Protein AF-A0A382KQB5-F1 (afdb_monomer_lite)

Radius of gyration: 22.4 Å; chains: 1; bounding box: 44×62×60 Å

pLDDT: mean 92.1, std 8.21, range [40.5, 98.56]

Sequence (293 aa):
ESIDARLAHAGADIDRVHRGIRHMHARLHDLTPDRVRFFAGGGMLGGLQLLDINEDVLYWWRSRWQASRQEWQRMREQVDGVDGDILLGGIPRTPAFSGLTGQDYTGLTKYFDLIFPKHYYWHRGMDGLYGTVFRWVKRLMIWNPSLTENDCFRVVELLTGVHIPGVDTLVDLEKGHTQAFFDEMVYTETRRALEGIGDPSKVIGWVSTGREPHGGDQMPPSALKGILETAQRAGLERFLYHPEPDIGAGEWLQISTMCGSVWPEDLKARGYWPGDTPRPDTWNGGRPTPGEE

Secondary structure (DSSP, 8-state):
--HHHHHHHTT--HHHHHHHHHHHHHHHTS--HHHHHHHTTSHHHHHHHHTT--HHHHHHHHHHHHHHHHHHHHHHHHHHTSSS-PPPEE--B-GGGHHHHT--GGGGGGT-SEE--B----SBSSS-HHHHHHHHHHHHHHH-TTS-HHHHHHHHHHHH----TT-SSTTGGGG---HHIIIIIIHHHHHHHHHHHS-GGGB-EEE----TTTTBPPPPHHHHHHHHHHHHHTT---EEE--SSS--HHHHHHHHHHHSSPP---SS--S---TTS--TTTT-TTPPPPP--

Organism: NCBI:txid408172

Foldseek 3Di:
DDPLVLLVVLVADSVLLVVLVVLQVVLLLPQAPVLLVVQLVVAPVSLCVSSVRDPSVVSNLVSQLSSVVVVLVVVQVVQVPDPDDDFFEEEAEQPLCCSVNSHQLLCCVVRGQAYEYEPQQFDDFDRHPNVVLLVQLVVSCVSYVNDDSQSSSSSVCNVRVDDQPQPSGNVSSVVPQDLCNLQPVLLVSLLCSCVRNVDLVRYAYEYEQDCPPRNTHRDFLVVVLSNVVSSVVSVRDHYDYCDDPKDAPSVQQSCCVVPHHGDPLDLPDPDDHIPVYDRPVPPPVPDPDPDDD

Structure (mmCIF, N/CA/C/O backbone):
data_AF-A0A382KQB5-F1
#
_entry.id   AF-A0A382KQB5-F1
#
loop_
_atom_site.group_PDB
_atom_site.id
_atom_site.type_symbol
_atom_site.label_atom_id
_atom_site.label_alt_id
_atom_site.label_comp_id
_atom_site.label_asym_id
_atom_site.label_entity_id
_atom_site.label_seq_id
_atom_site.pdbx_PDB_ins_code
_atom_site.Cartn_x
_atom_site.Cartn_y
_atom_site.Cartn_z
_atom_site.occupancy
_atom_site.B_iso_or_equiv
_atom_site.auth_seq_id
_atom_site.auth_comp_id
_atom_site.auth_asym_id
_atom_site.auth_atom_id
_atom_site.pdbx_PDB_model_n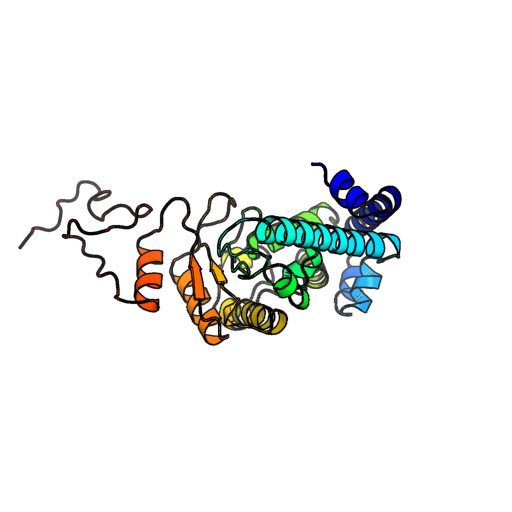um
ATOM 1 N N . GLU A 1 1 ? 17.404 -12.755 11.232 1.00 63.75 1 GLU A N 1
ATOM 2 C CA . GLU A 1 1 ? 17.758 -13.703 10.154 1.00 63.75 1 GLU A CA 1
ATOM 3 C C . GLU A 1 1 ? 17.944 -12.934 8.845 1.00 63.75 1 GLU A C 1
ATOM 5 O O . GLU A 1 1 ? 17.232 -11.952 8.647 1.00 63.75 1 GLU A O 1
ATOM 10 N N . SER A 1 2 ? 18.911 -13.297 7.993 1.00 88.44 2 SER A N 1
ATOM 11 C CA . SER A 1 2 ? 19.100 -12.635 6.689 1.00 88.44 2 SER A CA 1
ATOM 12 C C . SER A 1 2 ? 18.015 -13.058 5.688 1.00 88.44 2 SER A C 1
ATOM 14 O O . SER A 1 2 ? 17.379 -14.099 5.849 1.00 88.44 2 SER A O 1
ATOM 16 N N . ILE A 1 3 ? 17.789 -12.261 4.637 1.00 86.62 3 ILE A N 1
ATOM 17 C CA . ILE A 1 3 ? 16.800 -12.609 3.603 1.00 86.62 3 ILE A CA 1
ATOM 18 C C . ILE A 1 3 ? 17.173 -13.893 2.849 1.00 86.62 3 ILE A C 1
ATOM 20 O O . ILE A 1 3 ? 16.293 -14.696 2.551 1.00 86.62 3 ILE A O 1
ATOM 24 N N . ASP A 1 4 ? 18.467 -14.122 2.617 1.00 94.12 4 ASP A N 1
ATOM 25 C CA . ASP A 1 4 ? 18.964 -15.330 1.956 1.00 94.12 4 ASP A CA 1
ATOM 26 C C . ASP A 1 4 ? 18.722 -16.575 2.810 1.00 94.12 4 ASP A C 1
ATOM 28 O O . ASP A 1 4 ? 18.282 -17.589 2.281 1.00 94.12 4 ASP A O 1
ATOM 32 N N . ALA A 1 5 ? 18.921 -16.495 4.130 1.00 92.50 5 ALA A N 1
ATOM 33 C CA . ALA A 1 5 ? 18.633 -17.611 5.031 1.00 92.50 5 ALA A CA 1
ATOM 34 C C . ALA A 1 5 ? 17.142 -17.983 5.006 1.00 92.50 5 ALA A C 1
ATOM 36 O O . ALA A 1 5 ? 16.807 -19.152 4.818 1.00 92.50 5 ALA A O 1
ATOM 37 N N . ARG A 1 6 ? 16.249 -16.983 5.052 1.00 89.56 6 ARG A N 1
ATOM 38 C CA . ARG A 1 6 ? 14.795 -17.201 4.941 1.00 89.56 6 ARG A CA 1
ATOM 39 C C . ARG A 1 6 ? 14.399 -17.864 3.621 1.00 89.56 6 ARG A C 1
ATOM 41 O O . ARG A 1 6 ? 13.556 -18.755 3.605 1.00 89.56 6 ARG A O 1
ATOM 48 N N . LEU A 1 7 ? 14.990 -17.425 2.510 1.00 94.38 7 LEU A N 1
ATOM 49 C CA . LEU A 1 7 ? 14.733 -17.992 1.184 1.00 94.38 7 LEU A CA 1
ATOM 50 C C . LEU A 1 7 ? 15.306 -19.411 1.047 1.00 94.38 7 LEU A C 1
ATOM 52 O O . LEU A 1 7 ? 14.631 -20.287 0.511 1.00 94.38 7 LEU A O 1
ATOM 56 N N . ALA A 1 8 ? 16.510 -19.657 1.564 1.00 95.00 8 ALA A N 1
ATOM 57 C CA . ALA A 1 8 ? 17.165 -20.962 1.518 1.00 95.00 8 ALA A CA 1
ATOM 58 C C . ALA A 1 8 ? 16.402 -21.988 2.359 1.00 95.00 8 ALA A C 1
ATOM 60 O O . ALA A 1 8 ? 16.153 -23.103 1.907 1.00 95.00 8 ALA A O 1
ATOM 61 N N . HIS A 1 9 ? 15.941 -21.580 3.545 1.00 92.50 9 HIS A N 1
ATOM 62 C CA . HIS A 1 9 ? 15.070 -22.390 4.397 1.00 92.50 9 HIS A CA 1
ATOM 63 C C . HIS A 1 9 ? 13.725 -22.704 3.730 1.00 92.50 9 HIS A C 1
ATOM 65 O O . HIS A 1 9 ? 13.103 -23.720 4.030 1.00 92.50 9 HIS A O 1
ATOM 71 N N . ALA A 1 10 ? 13.298 -21.861 2.785 1.00 92.31 10 ALA A N 1
ATOM 72 C CA . ALA A 1 10 ? 12.139 -22.117 1.943 1.00 92.31 10 ALA A CA 1
ATOM 73 C C . ALA A 1 10 ? 12.415 -23.006 0.716 1.00 92.31 10 ALA A C 1
ATOM 75 O O . ALA A 1 10 ? 11.490 -23.284 -0.052 1.00 92.31 10 ALA A O 1
ATOM 76 N N . GLY A 1 11 ? 13.655 -23.471 0.541 1.00 95.69 11 GLY A N 1
ATOM 77 C CA . GLY A 1 11 ? 14.085 -24.325 -0.567 1.00 95.69 11 GLY A CA 1
ATOM 78 C C . GLY A 1 11 ? 14.471 -23.566 -1.838 1.00 95.69 11 GLY A C 1
ATOM 79 O O . GLY A 1 11 ? 14.521 -24.170 -2.910 1.00 95.69 11 GLY A O 1
ATOM 80 N N . ALA A 1 12 ? 14.709 -22.253 -1.758 1.00 97.31 12 ALA A N 1
ATOM 81 C CA . ALA A 1 12 ? 15.122 -21.465 -2.915 1.00 97.31 12 ALA A CA 1
ATOM 82 C C . ALA A 1 12 ? 16.616 -21.647 -3.238 1.00 97.31 12 ALA A C 1
ATOM 84 O O . ALA A 1 12 ? 17.469 -21.622 -2.353 1.00 97.31 12 ALA A O 1
ATOM 85 N N . ASP A 1 13 ? 16.931 -21.731 -4.531 1.00 97.88 13 ASP A N 1
ATOM 86 C CA . ASP A 1 13 ? 18.280 -21.562 -5.071 1.00 97.88 13 ASP A CA 1
ATOM 87 C C . ASP A 1 13 ? 18.670 -20.078 -4.979 1.00 97.88 13 ASP A C 1
ATOM 89 O O . ASP A 1 13 ? 18.149 -19.227 -5.710 1.00 97.88 13 ASP A O 1
ATOM 93 N N . ILE A 1 14 ? 19.569 -19.766 -4.045 1.00 97.88 14 ILE A N 1
ATOM 94 C CA . ILE A 1 14 ? 19.977 -18.389 -3.744 1.00 97.88 14 ILE A CA 1
ATOM 95 C C . ILE A 1 14 ? 20.761 -17.761 -4.895 1.00 97.88 14 ILE A C 1
ATOM 97 O O . ILE A 1 14 ? 20.535 -16.591 -5.214 1.00 97.88 14 ILE A O 1
ATOM 101 N N . ASP A 1 15 ? 21.600 -18.529 -5.589 1.00 98.19 15 ASP A N 1
ATOM 102 C CA . ASP A 1 15 ? 22.355 -18.013 -6.730 1.00 98.19 15 ASP A CA 1
ATOM 103 C C . ASP A 1 15 ? 21.411 -17.603 -7.858 1.00 98.19 15 ASP A C 1
ATOM 105 O O . ASP A 1 15 ? 21.579 -16.541 -8.473 1.00 98.19 15 ASP A O 1
ATOM 109 N N . ARG A 1 16 ? 20.374 -18.412 -8.105 1.00 98.19 16 ARG A N 1
ATOM 110 C CA . ARG A 1 16 ? 19.321 -18.088 -9.072 1.00 98.19 16 ARG A CA 1
ATOM 111 C C . ARG A 1 16 ? 18.512 -16.865 -8.658 1.00 98.19 16 ARG A C 1
ATOM 113 O O . ARG A 1 16 ? 18.269 -15.990 -9.491 1.00 98.19 16 ARG A O 1
ATOM 120 N N . VAL A 1 17 ? 18.144 -16.762 -7.381 1.00 98.00 17 VAL A N 1
ATOM 121 C CA . VAL A 1 17 ? 17.480 -15.565 -6.844 1.00 98.00 17 VAL A CA 1
ATOM 122 C C . VAL A 1 17 ? 18.328 -14.316 -7.094 1.00 98.00 17 VAL A C 1
ATOM 124 O O . VAL A 1 17 ? 17.821 -13.316 -7.608 1.00 98.00 17 VAL A O 1
ATOM 127 N N . HIS A 1 18 ? 19.624 -14.363 -6.788 1.00 98.12 18 HIS A N 1
ATOM 128 C CA . HIS A 1 18 ? 20.513 -13.219 -6.978 1.00 98.12 18 HIS A CA 1
ATOM 129 C C . HIS A 1 18 ? 20.717 -12.868 -8.456 1.00 98.12 18 HIS A C 1
ATOM 131 O O . HIS A 1 18 ? 20.835 -11.683 -8.774 1.00 98.12 18 HIS A O 1
ATOM 137 N N . ARG A 1 19 ? 20.720 -13.846 -9.376 1.00 98.50 19 ARG A N 1
ATOM 138 C CA . ARG A 1 19 ? 20.703 -13.564 -10.825 1.00 98.50 19 ARG A CA 1
ATOM 139 C C . ARG A 1 19 ? 19.453 -12.785 -11.229 1.00 98.50 19 ARG A C 1
ATOM 141 O O . ARG A 1 19 ? 19.589 -11.767 -11.903 1.00 98.50 19 ARG A O 1
ATOM 148 N N . GLY A 1 20 ? 18.275 -13.190 -10.749 1.00 98.19 20 GLY A N 1
ATOM 149 C CA . GLY A 1 20 ? 17.018 -12.474 -10.990 1.00 98.19 20 GLY A CA 1
ATOM 150 C C . GLY A 1 20 ? 17.039 -11.039 -10.458 1.00 98.19 20 GLY A C 1
ATOM 151 O O . GLY A 1 20 ? 16.692 -10.103 -11.179 1.00 98.19 20 GLY A O 1
ATOM 152 N N . ILE A 1 21 ? 17.524 -10.840 -9.227 1.00 97.38 21 ILE A N 1
ATOM 153 C CA . ILE A 1 21 ? 17.676 -9.503 -8.627 1.00 97.38 21 ILE A CA 1
ATOM 154 C C . ILE A 1 21 ? 18.610 -8.628 -9.469 1.00 97.38 21 ILE A C 1
ATOM 156 O O . ILE A 1 21 ? 18.254 -7.496 -9.800 1.00 97.38 21 ILE A O 1
ATOM 160 N N . ARG A 1 22 ? 19.792 -9.142 -9.838 1.00 98.44 22 ARG A N 1
ATOM 161 C CA . ARG A 1 22 ? 20.767 -8.397 -10.652 1.00 98.44 22 ARG A CA 1
ATOM 162 C C . ARG A 1 22 ? 20.217 -8.053 -12.031 1.00 98.44 22 ARG A C 1
ATOM 164 O O . ARG A 1 22 ? 20.427 -6.931 -12.483 1.00 98.44 22 ARG A O 1
ATOM 171 N N . HIS A 1 23 ? 19.502 -8.980 -12.669 1.00 98.44 23 HIS A N 1
ATOM 172 C CA . HIS A 1 23 ? 18.871 -8.745 -13.968 1.00 98.44 23 HIS A CA 1
ATOM 173 C C . HIS A 1 23 ? 17.846 -7.617 -13.886 1.00 98.44 23 HIS A C 1
ATOM 175 O O . HIS A 1 23 ? 17.961 -6.629 -14.605 1.00 98.44 23 HIS A O 1
ATOM 181 N N . MET A 1 24 ? 16.905 -7.704 -12.942 1.00 97.25 24 MET A N 1
ATOM 182 C CA . MET A 1 24 ? 15.898 -6.661 -12.738 1.00 97.25 24 MET A CA 1
ATOM 183 C C . MET A 1 24 ? 16.542 -5.308 -12.406 1.00 97.25 24 MET A C 1
ATOM 185 O O . MET A 1 24 ? 16.152 -4.279 -12.954 1.00 97.25 24 MET A O 1
ATOM 189 N N . HIS A 1 25 ? 17.558 -5.302 -11.540 1.00 97.69 25 HIS A N 1
ATOM 190 C CA . HIS A 1 25 ? 18.306 -4.095 -11.197 1.00 97.69 25 HIS A CA 1
ATOM 191 C C . HIS A 1 25 ? 18.952 -3.461 -12.434 1.00 97.69 25 HIS A C 1
ATOM 193 O O . HIS A 1 25 ? 18.797 -2.261 -12.644 1.00 97.69 25 HIS A O 1
ATOM 199 N N . ALA A 1 26 ? 19.628 -4.253 -13.273 1.00 98.19 26 ALA A N 1
ATOM 200 C CA . ALA A 1 26 ? 20.229 -3.772 -14.514 1.00 98.19 26 ALA A CA 1
ATOM 201 C C . ALA A 1 26 ? 19.173 -3.209 -15.477 1.00 98.19 26 ALA A C 1
ATOM 203 O O . ALA A 1 26 ? 19.351 -2.114 -16.002 1.00 98.19 26 ALA A O 1
ATOM 204 N N . ARG A 1 27 ? 18.037 -3.899 -15.646 1.00 97.19 27 ARG A N 1
ATOM 205 C CA . ARG A 1 27 ? 16.944 -3.436 -16.517 1.00 97.19 27 ARG A CA 1
ATOM 206 C C . ARG A 1 27 ? 16.322 -2.119 -16.049 1.00 97.19 27 ARG A C 1
ATOM 208 O O . ARG A 1 27 ? 15.960 -1.305 -16.891 1.00 97.19 27 ARG A O 1
ATOM 215 N N . LEU A 1 28 ? 16.246 -1.876 -14.739 1.00 97.62 28 LEU A N 1
ATOM 216 C CA . LEU A 1 28 ? 15.780 -0.603 -14.169 1.00 97.62 28 LEU A CA 1
ATOM 217 C C . LEU A 1 28 ? 16.783 0.557 -14.327 1.00 97.62 28 LEU A C 1
ATOM 219 O O . LEU A 1 28 ? 16.378 1.706 -14.163 1.00 97.62 28 LEU A O 1
ATOM 223 N N . HIS A 1 29 ? 18.055 0.275 -14.635 1.00 98.12 29 HIS A N 1
ATOM 224 C CA . HIS A 1 29 ? 19.103 1.272 -14.927 1.00 98.12 29 HIS A CA 1
ATOM 225 C C . HIS A 1 29 ? 19.321 1.501 -16.433 1.00 98.12 29 HIS A C 1
ATOM 227 O O . HIS A 1 29 ? 20.189 2.279 -16.815 1.00 98.12 29 HIS A O 1
ATOM 233 N N . ASP A 1 30 ? 18.573 0.794 -17.280 1.00 97.31 30 ASP A N 1
ATOM 234 C CA . ASP A 1 30 ? 18.713 0.810 -18.739 1.00 97.31 30 ASP A CA 1
ATOM 235 C C . ASP A 1 30 ? 17.349 1.044 -19.415 1.00 97.31 30 ASP A C 1
ATOM 237 O O . ASP A 1 30 ? 16.948 0.383 -20.382 1.00 97.31 30 ASP A O 1
ATOM 241 N N . LEU A 1 31 ? 16.565 1.958 -18.840 1.00 98.31 31 LEU A N 1
ATOM 242 C CA . LEU A 1 31 ? 15.292 2.396 -19.396 1.00 98.31 31 LEU A CA 1
ATOM 243 C C . LEU A 1 31 ? 15.518 3.611 -20.297 1.00 98.31 31 LEU A C 1
ATOM 245 O O . LEU A 1 31 ? 16.117 4.609 -19.907 1.00 98.31 31 LEU A O 1
ATOM 249 N N . THR A 1 32 ? 14.976 3.545 -21.510 1.00 98.12 32 THR A N 1
ATOM 250 C CA . THR A 1 32 ? 15.041 4.632 -22.497 1.00 98.12 32 THR A CA 1
ATOM 251 C C . THR A 1 32 ? 13.647 5.198 -22.765 1.00 98.12 32 THR A C 1
ATOM 253 O O . THR A 1 32 ? 12.696 4.404 -22.770 1.00 98.12 32 THR A O 1
ATOM 256 N N . PRO A 1 33 ? 13.511 6.493 -23.110 1.00 98.50 33 PRO A N 1
ATOM 257 C CA . PRO A 1 33 ? 12.216 7.103 -23.406 1.00 98.50 33 PRO A CA 1
ATOM 258 C C . PRO A 1 33 ? 11.384 6.329 -24.436 1.00 98.50 33 PRO A C 1
ATOM 260 O O . PRO A 1 33 ? 10.223 6.032 -24.175 1.00 98.50 33 PRO A O 1
ATOM 263 N N . ASP A 1 34 ? 11.977 5.920 -25.563 1.00 97.94 34 ASP A N 1
ATOM 264 C CA . ASP A 1 34 ? 11.245 5.234 -26.640 1.00 97.94 34 ASP A CA 1
ATOM 265 C C . ASP A 1 34 ? 10.656 3.897 -26.180 1.00 97.94 34 ASP A C 1
ATOM 267 O O . ASP A 1 34 ? 9.475 3.620 -26.394 1.00 97.94 34 ASP A O 1
ATOM 271 N N . ARG A 1 35 ? 11.455 3.089 -25.469 1.00 97.56 35 ARG A N 1
ATOM 272 C CA . ARG A 1 35 ? 10.996 1.815 -24.897 1.00 97.56 35 ARG A CA 1
ATOM 273 C C . ARG A 1 35 ? 9.876 2.024 -23.884 1.00 97.56 35 ARG A C 1
ATOM 275 O O . ARG A 1 35 ? 8.857 1.347 -23.976 1.00 97.56 35 ARG A O 1
ATOM 282 N N . VAL A 1 36 ? 10.045 2.949 -22.937 1.00 98.06 36 VAL A N 1
ATOM 283 C CA . VAL A 1 36 ? 9.014 3.232 -21.925 1.00 98.06 36 VAL A CA 1
ATOM 284 C C . VAL A 1 36 ? 7.723 3.673 -22.607 1.00 98.06 36 VAL A C 1
ATOM 286 O O . VAL A 1 36 ? 6.658 3.121 -22.332 1.00 98.06 36 VAL A O 1
ATOM 289 N N . ARG A 1 37 ? 7.808 4.614 -23.551 1.00 96.75 37 ARG A N 1
ATOM 290 C CA . ARG A 1 37 ? 6.628 5.189 -24.200 1.00 96.75 37 ARG A CA 1
ATOM 291 C C . ARG A 1 37 ? 5.855 4.182 -25.033 1.00 96.75 37 ARG A C 1
ATOM 293 O O . ARG A 1 37 ? 4.626 4.251 -25.039 1.00 96.75 37 ARG A O 1
ATOM 300 N N . PHE A 1 38 ? 6.570 3.266 -25.683 1.00 96.31 38 PHE A N 1
ATOM 301 C CA . PHE A 1 38 ? 5.990 2.189 -26.471 1.00 96.31 38 PHE A CA 1
ATOM 302 C C . PHE A 1 38 ? 5.381 1.087 -25.591 1.00 96.31 38 PHE A C 1
ATOM 304 O O . PHE A 1 38 ? 4.219 0.732 -25.767 1.00 96.31 38 PHE A O 1
ATOM 311 N N . PHE A 1 39 ? 6.133 0.560 -24.618 1.00 96.81 39 PHE A N 1
ATOM 312 C CA . PHE A 1 39 ? 5.735 -0.649 -23.888 1.00 96.81 39 PHE A CA 1
ATOM 313 C C . PHE A 1 39 ? 4.861 -0.400 -22.652 1.00 96.81 39 PHE A C 1
ATOM 315 O O . PHE A 1 39 ? 4.078 -1.281 -22.298 1.00 96.81 39 PHE A O 1
ATOM 322 N N . ALA A 1 40 ? 4.948 0.762 -21.991 1.00 91.12 40 ALA A N 1
ATOM 323 C CA . ALA A 1 40 ? 4.240 0.986 -20.723 1.00 91.12 40 ALA A CA 1
ATOM 324 C C . ALA A 1 40 ? 2.705 0.937 -20.859 1.00 91.12 40 ALA A C 1
ATOM 326 O O . ALA A 1 40 ? 2.013 0.580 -19.914 1.00 91.12 40 ALA A O 1
ATOM 327 N N . GLY A 1 41 ? 2.164 1.240 -22.047 1.00 87.31 41 GLY A N 1
ATOM 328 C CA . GLY A 1 41 ? 0.729 1.115 -22.340 1.00 87.31 41 GLY A CA 1
ATOM 329 C C . GLY A 1 41 ? 0.268 -0.300 -22.719 1.00 87.31 41 GLY A C 1
ATOM 330 O O . GLY A 1 41 ? -0.920 -0.511 -22.935 1.00 87.31 41 GLY A O 1
ATOM 331 N N . GLY A 1 42 ? 1.181 -1.271 -22.824 1.00 90.38 42 GLY A N 1
ATOM 332 C CA . GLY A 1 42 ? 0.892 -2.627 -23.310 1.00 90.38 42 GLY A CA 1
ATOM 333 C C . GLY A 1 42 ? 0.366 -3.605 -22.251 1.00 90.38 42 GLY A C 1
ATOM 334 O O . GLY A 1 42 ? 0.353 -4.813 -22.495 1.00 90.38 42 GLY A O 1
ATOM 335 N N . GLY A 1 43 ? -0.010 -3.120 -21.063 1.00 90.25 43 GLY A N 1
ATOM 336 C CA . GLY A 1 43 ? -0.443 -3.956 -19.940 1.00 90.25 43 GLY A CA 1
ATOM 337 C C . GLY A 1 43 ? 0.634 -4.949 -19.487 1.00 90.25 43 GLY A C 1
ATOM 338 O O . GLY A 1 43 ? 1.831 -4.675 -19.580 1.00 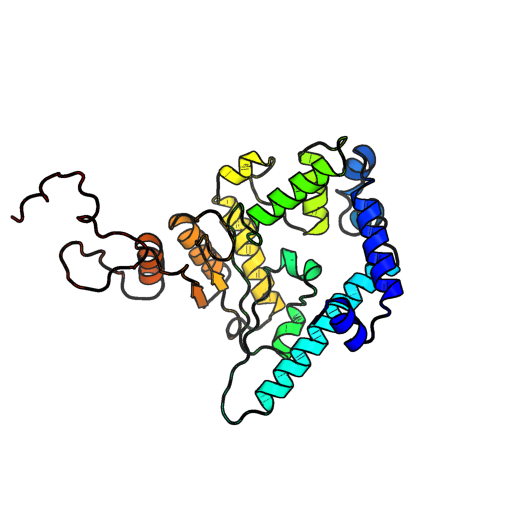90.25 43 GLY A O 1
ATOM 339 N N . MET A 1 44 ? 0.211 -6.130 -19.020 1.00 90.19 44 MET A N 1
ATOM 340 C CA . MET A 1 44 ? 1.120 -7.166 -18.506 1.00 90.19 44 MET A CA 1
ATOM 341 C C . MET A 1 44 ? 2.220 -7.534 -19.512 1.00 90.19 44 MET A C 1
ATOM 343 O O . MET A 1 44 ? 3.396 -7.519 -19.158 1.00 90.19 44 MET A O 1
ATOM 347 N N . LEU A 1 45 ? 1.863 -7.841 -20.764 1.00 94.12 45 LEU A N 1
ATOM 348 C CA . LEU A 1 45 ? 2.833 -8.292 -21.769 1.00 94.12 45 LEU A CA 1
ATOM 349 C C . LEU A 1 45 ? 3.805 -7.178 -22.177 1.00 94.12 45 LEU A C 1
ATOM 351 O O . LEU A 1 45 ? 4.998 -7.442 -22.319 1.00 94.12 45 LEU A O 1
ATOM 355 N N . GLY A 1 46 ? 3.324 -5.935 -22.287 1.00 94.62 46 GLY A N 1
ATOM 356 C CA . GLY A 1 46 ? 4.194 -4.776 -22.496 1.00 94.62 46 GLY A CA 1
ATOM 357 C C . GLY A 1 46 ? 5.192 -4.603 -21.351 1.00 94.62 46 GLY A C 1
ATOM 358 O O . GLY A 1 46 ? 6.379 -4.388 -21.589 1.00 94.62 46 GLY A O 1
ATOM 359 N N . GLY A 1 47 ? 4.752 -4.800 -20.107 1.00 93.56 47 GLY A N 1
ATOM 360 C CA . GLY A 1 47 ? 5.636 -4.730 -18.948 1.00 93.56 47 GLY A CA 1
ATOM 361 C C . GLY A 1 47 ? 6.709 -5.812 -18.916 1.00 93.56 47 GLY A C 1
ATOM 362 O O . GLY A 1 47 ? 7.871 -5.505 -18.638 1.00 93.56 47 GLY A O 1
ATOM 363 N N . LEU A 1 48 ? 6.351 -7.051 -19.279 1.00 94.88 48 LEU A N 1
ATOM 364 C CA . LEU A 1 48 ? 7.318 -8.144 -19.426 1.00 94.88 48 LEU A CA 1
ATOM 365 C C . LEU A 1 48 ? 8.398 -7.798 -20.462 1.00 94.88 48 LEU A C 1
ATOM 367 O O . LEU A 1 48 ? 9.571 -8.078 -20.231 1.00 94.88 48 LEU A O 1
ATOM 371 N N . GLN A 1 49 ? 8.021 -7.151 -21.570 1.00 95.88 49 GLN A N 1
ATOM 372 C CA . GLN A 1 49 ? 8.954 -6.734 -22.622 1.00 95.88 49 GLN A CA 1
ATOM 373 C C . GLN A 1 49 ? 9.808 -5.521 -22.231 1.00 95.88 49 GLN A C 1
ATOM 375 O O . GLN A 1 49 ? 11.000 -5.483 -22.547 1.00 95.88 49 GLN A O 1
ATOM 380 N N . LEU A 1 50 ? 9.233 -4.526 -21.546 1.00 97.06 50 LEU A N 1
ATOM 381 C CA . LEU A 1 50 ? 9.967 -3.337 -21.103 1.00 97.06 50 LEU A CA 1
ATOM 382 C C . LEU A 1 50 ? 11.100 -3.718 -20.147 1.00 97.06 50 LEU A C 1
ATOM 384 O O . LEU A 1 50 ? 12.246 -3.292 -20.332 1.00 97.06 50 LEU A O 1
ATOM 388 N N . LEU A 1 51 ? 10.748 -4.532 -19.151 1.00 95.56 51 LEU A N 1
ATOM 389 C CA . LEU A 1 51 ? 11.609 -4.939 -18.044 1.00 95.56 51 LEU A CA 1
ATOM 390 C C . LEU A 1 51 ? 12.393 -6.219 -18.337 1.00 95.56 51 LEU A C 1
ATOM 392 O O . LEU A 1 51 ? 13.153 -6.645 -17.476 1.00 95.56 51 LEU A O 1
ATOM 396 N N . ASP A 1 52 ? 12.222 -6.806 -19.526 1.00 96.38 52 ASP A N 1
ATOM 397 C CA . ASP A 1 52 ? 12.870 -8.052 -19.948 1.00 96.38 52 ASP A CA 1
ATOM 398 C C . ASP A 1 52 ? 12.766 -9.140 -18.866 1.00 96.38 52 ASP A C 1
ATOM 400 O O . ASP A 1 52 ? 13.761 -9.649 -18.345 1.00 96.38 52 ASP A O 1
ATOM 404 N N . ILE A 1 53 ? 11.534 -9.424 -18.438 1.00 96.31 53 ILE A N 1
ATOM 405 C CA . ILE A 1 53 ? 11.267 -10.351 -17.336 1.00 96.31 53 ILE A CA 1
ATOM 406 C C . ILE A 1 53 ? 11.602 -11.777 -17.781 1.00 96.31 53 ILE A C 1
ATOM 408 O O . ILE A 1 53 ? 10.819 -12.437 -18.463 1.00 96.31 53 ILE A O 1
ATOM 412 N N . ASN A 1 54 ? 12.780 -12.244 -17.369 1.00 96.88 54 ASN A N 1
ATOM 413 C CA . ASN A 1 54 ? 13.280 -13.581 -17.663 1.00 96.88 54 ASN A CA 1
ATOM 414 C C . ASN A 1 54 ? 12.918 -14.600 -16.565 1.00 96.88 54 ASN A C 1
ATOM 416 O O . ASN A 1 54 ? 12.332 -14.276 -15.527 1.00 96.88 54 ASN A O 1
ATOM 420 N N . GLU A 1 55 ? 13.299 -15.858 -16.787 1.00 98.06 55 GLU A N 1
ATOM 421 C CA . GLU A 1 55 ? 13.001 -16.957 -15.865 1.00 98.06 55 GLU A CA 1
ATOM 422 C C . GLU A 1 55 ? 13.592 -16.766 -14.462 1.00 98.06 55 GLU A C 1
ATOM 424 O O . GLU A 1 55 ? 12.981 -17.192 -13.484 1.00 98.06 55 GLU A O 1
ATOM 429 N N . ASP A 1 56 ? 14.756 -16.127 -14.335 1.00 98.44 56 ASP A N 1
ATOM 430 C CA . ASP A 1 56 ? 15.399 -15.905 -13.037 1.00 98.44 56 ASP A CA 1
ATOM 431 C C . ASP A 1 56 ? 14.698 -14.794 -12.239 1.00 98.44 56 ASP A C 1
ATOM 433 O O . ASP A 1 56 ? 14.573 -14.902 -11.017 1.00 98.44 56 ASP A O 1
ATOM 437 N N . VAL A 1 57 ? 14.161 -13.764 -12.907 1.00 96.88 57 VAL A N 1
ATOM 438 C CA . VAL A 1 57 ? 13.303 -12.755 -12.260 1.00 96.88 57 VAL A CA 1
ATOM 439 C C . VAL A 1 57 ? 12.007 -13.391 -11.755 1.00 96.88 57 VAL A C 1
ATOM 441 O O . VAL A 1 57 ? 11.627 -13.187 -10.598 1.00 96.88 57 VAL A O 1
ATOM 444 N N . LEU A 1 58 ? 11.352 -14.209 -12.587 1.00 95.50 58 LEU A N 1
ATOM 445 C CA . LEU A 1 58 ? 10.143 -14.937 -12.190 1.00 95.50 58 LEU A CA 1
ATOM 446 C C . LEU A 1 58 ? 10.422 -15.904 -11.036 1.00 95.50 58 LEU A C 1
ATOM 448 O O . LEU A 1 58 ? 9.636 -15.971 -10.086 1.00 95.50 58 LEU A O 1
ATOM 452 N N . TYR A 1 59 ? 11.555 -16.610 -11.087 1.00 97.25 59 TYR A N 1
ATOM 453 C CA . TYR A 1 59 ? 12.000 -17.487 -10.010 1.00 97.25 59 TYR A CA 1
ATOM 454 C C . TYR A 1 59 ? 12.167 -16.708 -8.706 1.00 97.25 59 TYR A C 1
ATOM 456 O O . TYR A 1 59 ? 11.585 -17.085 -7.693 1.00 97.25 59 TYR A O 1
ATOM 464 N N . TRP A 1 60 ? 12.876 -15.575 -8.732 1.00 95.62 60 TRP A N 1
ATOM 465 C CA . TRP A 1 60 ? 13.036 -14.719 -7.557 1.00 95.62 60 TRP A CA 1
ATOM 466 C C . TRP A 1 60 ? 11.691 -14.282 -6.961 1.00 95.62 60 TRP A C 1
ATOM 468 O O . TRP A 1 60 ? 11.474 -14.415 -5.751 1.00 95.62 60 TRP A O 1
ATOM 478 N N . TRP A 1 61 ? 10.764 -13.784 -7.781 1.00 93.31 61 TRP A N 1
ATOM 479 C CA . TRP A 1 61 ? 9.445 -13.367 -7.297 1.00 93.31 61 TRP A CA 1
ATOM 480 C C . TRP A 1 61 ? 8.648 -14.524 -6.697 1.00 93.31 61 TRP A C 1
ATOM 482 O O . TRP A 1 61 ? 8.070 -14.370 -5.617 1.00 93.31 61 TRP A O 1
ATOM 492 N N . ARG A 1 62 ? 8.671 -15.697 -7.339 1.00 93.38 62 ARG A N 1
ATOM 493 C CA . ARG A 1 62 ? 8.014 -16.901 -6.822 1.00 93.38 62 ARG A CA 1
ATOM 494 C C . ARG A 1 62 ? 8.620 -17.358 -5.495 1.00 93.38 62 ARG A C 1
ATOM 496 O O . ARG A 1 62 ? 7.857 -17.672 -4.581 1.00 93.38 62 ARG A O 1
ATOM 503 N N . SER A 1 63 ? 9.944 -17.334 -5.362 1.00 94.75 63 SER A N 1
ATOM 504 C CA . SER A 1 63 ? 10.648 -17.725 -4.136 1.00 94.75 63 SER A CA 1
ATOM 505 C C . SER A 1 63 ? 10.274 -16.837 -2.950 1.00 94.75 63 SER A C 1
ATOM 507 O O . SER A 1 63 ? 10.033 -17.347 -1.858 1.00 94.75 63 SER A O 1
ATOM 509 N N . ARG A 1 64 ? 10.122 -15.517 -3.154 1.00 92.75 64 ARG A N 1
ATOM 510 C CA . ARG A 1 64 ? 9.636 -14.609 -2.094 1.00 92.75 64 ARG A CA 1
ATOM 511 C C . ARG A 1 64 ? 8.232 -14.976 -1.623 1.00 92.75 64 ARG A C 1
ATOM 513 O O . ARG A 1 64 ? 7.974 -14.994 -0.424 1.00 92.75 64 ARG A O 1
ATOM 520 N N . TRP A 1 65 ? 7.337 -15.302 -2.554 1.00 91.69 65 TRP A N 1
ATOM 521 C CA . TRP A 1 65 ? 5.976 -15.713 -2.213 1.00 91.69 65 TRP A CA 1
ATOM 522 C C . TRP A 1 65 ? 5.948 -17.051 -1.461 1.00 91.69 65 TRP A C 1
ATOM 524 O O . TRP A 1 65 ? 5.237 -17.191 -0.465 1.00 91.69 65 TRP A O 1
ATOM 534 N N . GLN A 1 66 ? 6.747 -18.028 -1.895 1.00 92.25 66 GLN A N 1
ATOM 535 C CA . GLN A 1 66 ? 6.861 -19.321 -1.217 1.00 92.25 66 GLN A CA 1
ATOM 536 C C . GLN A 1 66 ? 7.426 -19.178 0.199 1.00 92.25 66 GLN A C 1
ATOM 538 O O . GLN A 1 66 ? 6.861 -19.757 1.125 1.00 92.25 66 GLN A O 1
ATOM 543 N N . ALA A 1 67 ? 8.470 -18.365 0.378 1.00 92.62 67 ALA A N 1
ATOM 544 C CA . ALA A 1 67 ? 9.055 -18.110 1.690 1.00 92.62 67 ALA A CA 1
ATOM 545 C C . ALA A 1 67 ? 8.051 -17.467 2.656 1.00 92.62 67 ALA A C 1
ATOM 547 O O . ALA A 1 67 ? 7.908 -17.938 3.782 1.00 92.62 67 ALA A O 1
ATOM 548 N N . SER A 1 68 ? 7.294 -16.456 2.212 1.00 91.38 68 SER A N 1
ATOM 549 C CA . SER A 1 68 ? 6.236 -15.849 3.034 1.00 91.38 68 SER A CA 1
ATOM 550 C C . SER A 1 68 ? 5.178 -16.870 3.463 1.00 91.38 68 SER A C 1
ATOM 552 O O . SER A 1 68 ? 4.818 -16.926 4.633 1.00 91.38 68 SER A O 1
ATOM 554 N N . ARG A 1 69 ? 4.719 -17.728 2.542 1.00 92.31 69 ARG A N 1
ATOM 555 C CA . ARG A 1 69 ? 3.702 -18.753 2.838 1.00 92.31 69 ARG A CA 1
ATOM 556 C C . ARG A 1 69 ? 4.173 -19.799 3.838 1.00 92.31 69 ARG A C 1
ATOM 558 O O . ARG A 1 69 ? 3.395 -20.198 4.696 1.00 92.31 69 ARG A O 1
ATOM 565 N N . GLN A 1 70 ? 5.414 -20.261 3.711 1.00 93.38 70 GLN A N 1
ATOM 566 C CA . GLN A 1 70 ? 5.975 -21.219 4.662 1.00 93.38 70 GLN A CA 1
ATOM 567 C C . GLN A 1 70 ? 6.115 -20.603 6.052 1.00 93.38 70 GLN A C 1
ATOM 569 O O . GLN A 1 70 ? 5.809 -21.258 7.042 1.00 93.38 70 GLN A O 1
ATOM 574 N N . GLU A 1 71 ? 6.523 -19.338 6.125 1.00 91.81 71 GLU A N 1
ATOM 575 C CA . GLU A 1 71 ? 6.629 -18.634 7.398 1.00 9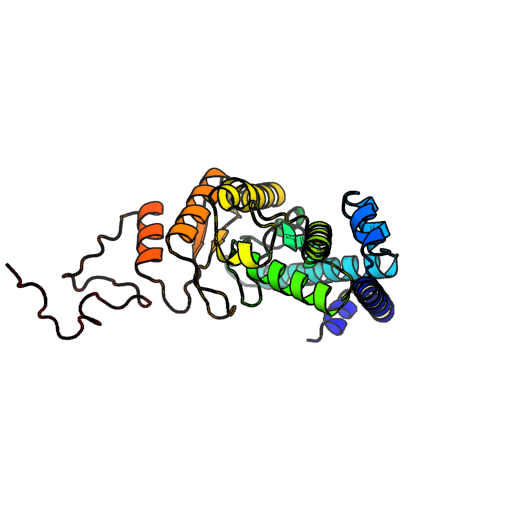1.81 71 GLU A CA 1
ATOM 576 C C . GLU A 1 71 ? 5.264 -18.480 8.078 1.00 91.81 71 GLU A C 1
ATOM 578 O O . GLU A 1 71 ? 5.118 -18.807 9.252 1.00 91.81 71 GLU A O 1
ATOM 583 N N . TRP A 1 72 ? 4.234 -18.070 7.334 1.00 94.56 72 TRP A N 1
ATOM 584 C CA . TRP A 1 72 ? 2.879 -17.955 7.881 1.00 94.56 72 TRP A CA 1
ATOM 585 C C . TRP A 1 72 ? 2.295 -19.300 8.310 1.00 94.56 72 TRP A C 1
ATOM 587 O O . TRP A 1 72 ? 1.627 -19.366 9.336 1.00 94.56 72 TRP A O 1
ATOM 597 N N . GLN A 1 73 ? 2.591 -20.377 7.575 1.00 95.69 73 GLN A N 1
ATOM 598 C CA . GLN A 1 73 ? 2.214 -21.733 7.976 1.00 95.69 73 GLN A CA 1
ATOM 599 C C . GLN A 1 73 ? 2.836 -22.105 9.329 1.00 95.69 73 GLN A C 1
ATOM 601 O O . GLN A 1 73 ? 2.129 -22.555 10.224 1.00 95.69 73 GLN A O 1
ATOM 606 N N . ARG A 1 74 ? 4.137 -21.847 9.514 1.00 94.88 74 ARG A N 1
ATOM 607 C CA . ARG A 1 74 ? 4.820 -22.111 10.791 1.00 94.88 74 ARG A CA 1
ATOM 608 C C . ARG A 1 74 ? 4.295 -21.250 11.932 1.00 94.88 74 ARG A C 1
ATOM 610 O O . ARG A 1 74 ? 4.259 -21.712 13.068 1.00 94.88 74 ARG A O 1
ATOM 617 N N . MET A 1 75 ? 3.936 -19.995 11.660 1.00 95.44 75 MET A N 1
ATOM 618 C CA . MET A 1 75 ? 3.320 -19.121 12.662 1.00 95.44 75 MET A CA 1
ATOM 619 C C . MET A 1 75 ? 1.953 -19.663 13.085 1.00 95.44 75 MET A C 1
ATOM 621 O O . MET A 1 75 ? 1.689 -19.750 14.279 1.00 95.44 75 MET A O 1
ATOM 625 N N . ARG A 1 76 ? 1.117 -20.087 12.129 1.00 97.12 76 ARG A N 1
ATOM 626 C CA . ARG A 1 76 ? -0.184 -20.711 12.408 1.00 97.12 76 ARG A CA 1
ATOM 627 C C . ARG A 1 76 ? -0.034 -21.972 13.260 1.00 97.12 76 ARG A C 1
ATOM 629 O O . ARG A 1 76 ? -0.675 -22.062 14.296 1.00 97.12 76 ARG A O 1
ATOM 636 N N . GLU A 1 77 ? 0.876 -22.875 12.891 1.00 96.56 77 GLU A N 1
ATOM 637 C CA . GLU A 1 77 ? 1.159 -24.105 13.653 1.00 96.56 77 GLU A CA 1
ATOM 638 C C . GLU A 1 77 ? 1.607 -23.823 15.094 1.00 96.56 77 GLU A C 1
ATOM 640 O O . GLU A 1 77 ? 1.205 -24.526 16.017 1.00 96.56 77 GLU A O 1
ATOM 645 N N . GLN A 1 78 ? 2.420 -22.782 15.303 1.00 95.75 78 GLN A N 1
ATOM 646 C CA . 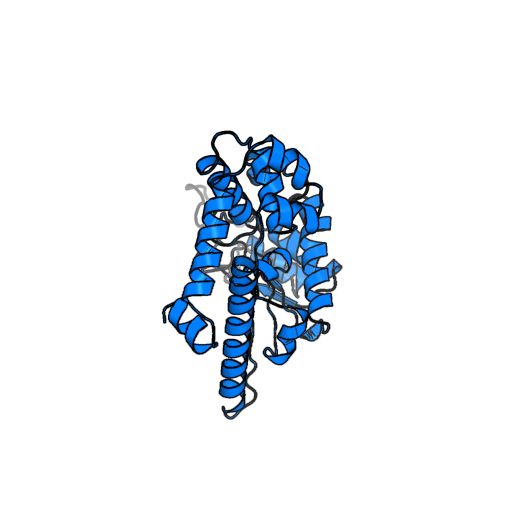GLN A 1 78 ? 2.833 -22.370 16.645 1.00 95.75 78 GLN A CA 1
ATOM 647 C C . GLN A 1 78 ? 1.662 -21.832 17.466 1.00 95.75 78 GLN A C 1
ATOM 649 O O . GLN A 1 78 ? 1.552 -22.183 18.635 1.00 95.75 78 GLN A O 1
ATOM 654 N N . VAL A 1 79 ? 0.792 -21.007 16.874 1.00 96.25 79 VAL A N 1
ATOM 655 C CA . VAL A 1 79 ? -0.388 -20.476 17.576 1.00 96.25 79 VAL A CA 1
ATOM 656 C C . VAL A 1 79 ? -1.400 -21.588 17.868 1.00 96.25 79 VAL A C 1
ATOM 658 O O . VAL A 1 79 ? -1.934 -21.624 18.969 1.00 96.25 79 VAL A O 1
ATOM 661 N N . ASP A 1 80 ? -1.602 -22.536 16.945 1.00 95.38 80 ASP A N 1
ATOM 662 C CA . ASP A 1 80 ? -2.457 -23.720 17.155 1.00 95.38 80 ASP A CA 1
ATOM 663 C C . ASP A 1 80 ? -1.954 -24.642 18.275 1.00 95.38 80 ASP A C 1
ATOM 665 O O . ASP A 1 80 ? -2.728 -25.415 18.835 1.00 95.38 80 ASP A O 1
ATOM 669 N N . GLY A 1 81 ? -0.657 -24.588 18.589 1.00 95.50 81 GLY A N 1
ATOM 670 C CA . GLY A 1 81 ? -0.042 -25.382 19.651 1.00 95.50 81 GLY A CA 1
ATOM 671 C C . GLY A 1 81 ? -0.133 -24.768 21.051 1.00 95.50 81 GLY A C 1
ATOM 672 O O . GLY A 1 81 ? 0.347 -25.391 21.998 1.00 95.50 81 GLY A O 1
ATOM 673 N N . VAL A 1 82 ? -0.683 -23.558 21.196 1.00 95.25 82 VAL A N 1
ATOM 674 C CA . VAL A 1 82 ? -0.834 -22.872 22.489 1.00 95.25 82 VAL A CA 1
ATOM 675 C C . VAL A 1 82 ? -2.238 -23.109 23.046 1.00 95.25 82 VAL A C 1
ATOM 677 O O . VAL A 1 82 ? -3.220 -23.035 22.315 1.00 95.25 82 VAL A O 1
ATOM 680 N N . ASP A 1 83 ? -2.343 -23.350 24.355 1.00 93.94 83 ASP A N 1
ATOM 681 C CA . ASP A 1 83 ? -3.637 -23.467 25.033 1.00 93.94 83 ASP A CA 1
ATOM 682 C C . ASP A 1 83 ? -4.405 -22.129 25.017 1.00 93.94 83 ASP A C 1
ATOM 684 O O . ASP A 1 83 ? -3.890 -21.093 25.448 1.00 93.94 83 ASP A O 1
ATOM 688 N N . GLY A 1 84 ? -5.671 -22.170 24.593 1.00 91.00 84 GLY A N 1
ATOM 689 C CA . GLY A 1 84 ? -6.597 -21.033 24.586 1.00 91.00 84 GLY A CA 1
ATOM 690 C C . GLY A 1 84 ? -7.003 -20.566 23.185 1.00 91.00 84 GLY A C 1
ATOM 691 O O . GLY A 1 84 ? -6.451 -20.991 22.176 1.00 91.00 84 GLY A O 1
ATOM 692 N N . ASP A 1 85 ? -7.978 -19.656 23.127 1.00 91.75 85 ASP A N 1
ATOM 693 C CA . ASP A 1 85 ? -8.522 -19.131 21.867 1.00 91.75 85 ASP A CA 1
ATOM 694 C C . ASP A 1 85 ? -7.694 -17.935 21.363 1.00 91.75 85 ASP A C 1
ATOM 696 O O . ASP A 1 85 ? -8.126 -16.778 21.406 1.00 91.75 85 ASP A O 1
ATOM 700 N N . ILE A 1 86 ? -6.459 -18.199 20.923 1.00 95.50 86 ILE A N 1
ATOM 701 C CA . ILE A 1 86 ? -5.554 -17.167 20.397 1.00 95.50 86 ILE A CA 1
ATOM 702 C C . ILE A 1 86 ? -5.766 -16.981 18.890 1.00 95.50 86 ILE A C 1
ATOM 704 O O . ILE A 1 86 ? -5.532 -17.889 18.091 1.00 95.50 86 ILE A O 1
ATOM 708 N N . LEU A 1 87 ? -6.160 -15.767 18.495 1.00 95.81 87 LEU A N 1
ATOM 709 C CA . LEU A 1 87 ? -6.297 -15.379 17.089 1.00 95.81 87 LEU A CA 1
ATOM 710 C C . LEU A 1 87 ? -4.968 -14.881 16.514 1.00 95.81 87 LEU A C 1
ATOM 712 O O . LEU A 1 87 ? -4.259 -14.092 17.144 1.00 95.81 87 LEU A O 1
ATOM 716 N N . LEU A 1 88 ? -4.670 -15.272 15.275 1.00 97.31 88 LEU A N 1
ATOM 717 C CA . LEU A 1 88 ? -3.497 -14.818 14.533 1.00 97.31 88 LEU A CA 1
ATOM 718 C C . LEU A 1 88 ? -3.884 -13.759 13.491 1.00 97.31 88 LEU A C 1
ATOM 720 O O . LEU A 1 88 ? -4.621 -14.023 12.539 1.00 97.31 88 LEU A O 1
ATOM 724 N N . GLY A 1 89 ? -3.360 -12.545 13.670 1.00 96.94 89 GLY A N 1
ATOM 725 C CA . GLY A 1 89 ? -3.571 -11.411 12.772 1.00 96.94 89 GLY A CA 1
ATOM 726 C C . GLY A 1 89 ? -2.459 -11.241 11.732 1.00 96.94 89 GLY A C 1
ATOM 727 O O . GLY A 1 89 ? -1.279 -11.318 12.067 1.00 96.94 89 GLY A O 1
ATOM 728 N N . GLY A 1 90 ? -2.819 -10.950 10.480 1.00 95.62 90 GLY A N 1
ATOM 729 C CA . GLY A 1 90 ? -1.875 -10.606 9.409 1.00 95.62 90 GLY A CA 1
ATOM 730 C C . GLY A 1 90 ? -2.081 -9.177 8.910 1.00 95.62 90 GLY A C 1
ATOM 731 O O . GLY A 1 90 ? -3.211 -8.786 8.649 1.00 95.62 90 GLY A O 1
ATOM 732 N N . ILE A 1 91 ? -1.009 -8.397 8.729 1.00 94.19 91 ILE A N 1
ATOM 733 C CA . ILE A 1 91 ? -1.085 -6.976 8.325 1.00 94.19 91 ILE A CA 1
ATOM 734 C C . ILE A 1 91 ? -0.495 -6.778 6.914 1.00 94.19 91 ILE A C 1
ATOM 736 O O . ILE A 1 91 ? 0.637 -6.294 6.772 1.00 94.19 91 ILE A O 1
ATOM 740 N N . PRO A 1 92 ? -1.196 -7.208 5.845 1.00 94.06 92 PRO A N 1
ATOM 741 C CA . PRO A 1 92 ? -0.703 -7.052 4.487 1.00 94.06 92 PRO A CA 1
ATOM 742 C C . PRO A 1 92 ? -0.700 -5.585 4.038 1.00 94.06 92 PRO A C 1
ATOM 744 O O . PRO A 1 92 ? -1.480 -4.744 4.486 1.00 94.06 92 PRO A O 1
ATOM 747 N N . ARG A 1 93 ? 0.171 -5.285 3.075 1.00 92.25 93 ARG A N 1
ATOM 748 C CA . ARG A 1 93 ? 0.109 -4.032 2.318 1.00 92.25 93 ARG A CA 1
ATOM 749 C C . ARG A 1 93 ? -1.197 -4.014 1.519 1.00 92.25 93 ARG A C 1
ATOM 751 O O . ARG A 1 93 ? -1.649 -5.081 1.112 1.00 92.25 93 ARG A O 1
ATOM 758 N N . THR A 1 94 ? -1.753 -2.833 1.241 1.00 91.06 94 THR A N 1
ATOM 759 C CA . THR A 1 94 ? -2.904 -2.672 0.326 1.00 91.06 94 THR A CA 1
ATOM 760 C C . THR A 1 94 ? -2.738 -3.498 -0.974 1.00 91.06 94 THR A C 1
ATOM 762 O O . THR A 1 94 ? -1.590 -3.655 -1.419 1.00 91.06 94 THR A O 1
ATOM 765 N N . PRO A 1 95 ? -3.815 -4.060 -1.564 1.00 92.38 95 PRO A N 1
ATOM 766 C CA . PRO A 1 95 ? -3.742 -5.033 -2.664 1.00 92.38 95 PRO A CA 1
ATOM 767 C C . PRO A 1 95 ? -2.807 -4.674 -3.824 1.00 92.38 95 PRO A C 1
ATOM 769 O O . PRO A 1 95 ? -2.117 -5.545 -4.348 1.00 92.38 95 PRO A O 1
ATOM 772 N N . ALA A 1 96 ? -2.706 -3.403 -4.194 1.00 89.12 96 ALA A N 1
ATOM 773 C CA . ALA A 1 96 ? -1.794 -2.904 -5.215 1.00 89.12 96 ALA A CA 1
ATOM 774 C C . ALA A 1 96 ? -0.323 -3.293 -4.994 1.00 89.12 96 ALA A C 1
ATOM 776 O O . ALA A 1 96 ? 0.413 -3.568 -5.937 1.00 89.12 96 ALA A O 1
ATOM 777 N N . PHE A 1 97 ? 0.124 -3.362 -3.740 1.00 90.25 97 PHE A N 1
ATOM 778 C CA . PHE A 1 97 ? 1.496 -3.750 -3.414 1.00 90.25 97 PHE A CA 1
ATOM 779 C C . PHE A 1 97 ? 1.647 -5.238 -3.095 1.00 90.25 97 PHE A C 1
ATOM 781 O O . PHE A 1 97 ? 2.769 -5.682 -2.846 1.00 90.25 97 PHE A O 1
ATOM 788 N N . SER A 1 98 ? 0.563 -6.019 -3.092 1.00 87.19 98 SER A N 1
ATOM 789 C CA . SER A 1 98 ? 0.590 -7.394 -2.588 1.00 87.19 98 SER A CA 1
ATOM 790 C C . SER A 1 98 ? 1.523 -8.291 -3.412 1.00 87.19 98 SER A C 1
ATOM 792 O O . SER A 1 98 ? 2.332 -9.030 -2.852 1.00 87.19 98 SER A O 1
ATOM 794 N N . GLY A 1 99 ? 1.510 -8.157 -4.743 1.00 81.62 99 GLY A N 1
ATOM 795 C CA . GLY A 1 99 ? 2.425 -8.885 -5.629 1.00 81.62 99 GLY A CA 1
ATOM 796 C C . GLY A 1 99 ? 3.896 -8.537 -5.374 1.00 81.62 99 GLY A C 1
ATOM 797 O O . GLY A 1 99 ? 4.763 -9.413 -5.359 1.00 81.62 99 GLY A O 1
ATOM 798 N N . LEU A 1 100 ? 4.180 -7.267 -5.073 1.00 83.19 100 LEU A N 1
ATOM 799 C CA . LEU A 1 100 ? 5.527 -6.792 -4.758 1.00 83.19 100 LEU A CA 1
ATOM 800 C C . LEU A 1 100 ? 6.018 -7.269 -3.392 1.00 83.19 100 LEU A C 1
ATOM 802 O O . LEU A 1 100 ? 7.229 -7.370 -3.201 1.00 83.19 100 LEU A O 1
ATOM 806 N N . THR A 1 101 ? 5.123 -7.600 -2.464 1.00 86.44 101 THR A N 1
ATOM 807 C CA . THR A 1 101 ? 5.463 -8.101 -1.123 1.00 86.44 101 THR A CA 1
ATOM 808 C C . THR A 1 101 ? 5.230 -9.601 -0.943 1.00 86.44 101 THR A C 1
ATOM 810 O O . THR A 1 101 ? 5.411 -10.118 0.160 1.00 86.44 101 THR A O 1
ATOM 813 N N . GLY A 1 102 ? 4.889 -10.325 -2.015 1.00 87.06 102 GLY A N 1
ATOM 814 C CA . GLY A 1 102 ? 4.654 -11.772 -1.972 1.00 87.06 102 GLY A CA 1
ATOM 815 C C . GLY A 1 102 ? 3.400 -12.158 -1.181 1.00 87.06 102 GLY A C 1
ATOM 816 O O . GLY A 1 102 ? 3.364 -13.227 -0.574 1.00 87.06 102 GLY A O 1
ATOM 817 N N . GLN A 1 103 ? 2.403 -11.275 -1.147 1.00 89.19 103 GLN A N 1
ATOM 818 C CA . GLN A 1 103 ? 1.138 -11.439 -0.438 1.00 89.19 103 GLN A CA 1
ATOM 819 C C . GLN A 1 103 ? 0.023 -11.802 -1.425 1.00 89.19 103 GLN A C 1
ATOM 821 O O . GLN A 1 103 ? -0.288 -11.046 -2.344 1.00 89.19 103 GLN A O 1
ATOM 826 N N . ASP A 1 104 ? -0.589 -12.967 -1.213 1.00 90.38 104 ASP A N 1
ATOM 827 C CA . ASP A 1 104 ? -1.742 -13.453 -1.974 1.00 90.38 104 ASP A CA 1
ATOM 828 C C . ASP A 1 104 ? -2.988 -13.383 -1.097 1.00 90.38 104 ASP A C 1
ATOM 830 O O . ASP A 1 104 ? -3.203 -14.255 -0.255 1.00 90.38 104 ASP A O 1
ATOM 834 N N . TYR A 1 105 ? -3.796 -12.344 -1.315 1.00 93.62 105 TYR A N 1
ATOM 835 C CA . TYR A 1 105 ? -5.018 -12.083 -0.555 1.00 93.62 105 TYR A CA 1
ATOM 836 C C . TYR A 1 105 ? -6.000 -13.261 -0.580 1.00 93.62 105 TYR A C 1
ATOM 838 O O . TYR A 1 105 ? -6.625 -13.533 0.440 1.00 93.62 105 TYR A O 1
ATOM 846 N N . THR A 1 106 ? -6.053 -14.017 -1.683 1.00 93.81 106 THR A N 1
ATOM 847 C CA . THR A 1 106 ? -6.939 -15.188 -1.834 1.00 93.81 106 THR A CA 1
ATOM 848 C C . THR A 1 106 ? -6.526 -16.386 -0.990 1.00 93.81 106 THR A C 1
ATOM 850 O O . THR A 1 106 ? -7.311 -17.304 -0.757 1.00 93.81 106 THR A O 1
ATOM 853 N N . GLY A 1 107 ? -5.285 -16.385 -0.504 1.00 92.75 107 GLY A N 1
ATOM 854 C CA . GLY A 1 107 ? -4.734 -17.437 0.337 1.00 92.75 107 GLY A CA 1
ATOM 855 C C . GLY A 1 107 ? -4.554 -17.052 1.803 1.00 92.75 107 GLY A C 1
ATOM 856 O O . GLY A 1 107 ? -4.242 -17.941 2.592 1.00 92.75 107 GLY A O 1
ATOM 857 N N . LEU A 1 108 ? -4.714 -15.778 2.186 1.00 95.25 108 LEU A N 1
ATOM 858 C CA . LEU A 1 108 ? -4.362 -15.310 3.538 1.00 95.25 108 LEU A CA 1
ATOM 859 C C . LEU A 1 108 ? -5.209 -15.955 4.641 1.00 95.25 108 LEU A C 1
ATOM 861 O O . LEU A 1 108 ? -4.685 -16.238 5.715 1.00 95.25 108 LEU A O 1
ATOM 865 N N . THR A 1 109 ? -6.478 -16.259 4.369 1.00 96.25 109 THR A N 1
ATOM 866 C CA . THR A 1 109 ? -7.402 -16.891 5.332 1.00 96.25 109 THR A CA 1
ATOM 867 C C . THR A 1 109 ? -7.005 -18.311 5.733 1.00 96.25 109 THR A C 1
ATOM 869 O O . THR A 1 109 ? -7.544 -18.841 6.699 1.00 96.25 109 THR A O 1
ATOM 872 N N . LYS A 1 110 ? -6.052 -18.928 5.023 1.00 95.25 110 LYS A N 1
ATOM 873 C CA . LYS A 1 110 ? -5.456 -20.218 5.405 1.00 95.25 110 LYS A CA 1
ATOM 874 C C . LYS A 1 110 ? -4.522 -20.100 6.605 1.00 95.25 110 LYS A C 1
ATOM 876 O O . LYS A 1 110 ? -4.221 -21.108 7.230 1.00 95.25 110 LYS A O 1
ATOM 881 N N . TYR A 1 111 ? -4.030 -18.894 6.873 1.00 96.25 111 TYR A N 1
ATOM 882 C CA . TYR A 1 111 ? -3.002 -18.638 7.876 1.00 96.25 111 TYR A CA 1
ATOM 883 C C . TYR A 1 111 ? -3.479 -17.679 8.968 1.00 96.25 111 TYR A C 1
ATOM 885 O O . TYR A 1 111 ? -3.048 -17.802 10.108 1.00 96.25 111 TYR A O 1
ATOM 893 N N . PHE A 1 112 ? -4.351 -16.729 8.625 1.00 97.69 112 PHE A N 1
ATOM 894 C CA . PHE A 1 112 ? -4.760 -15.640 9.506 1.00 97.69 112 PHE A CA 1
ATOM 895 C C . PHE A 1 112 ? -6.259 -15.674 9.801 1.00 97.69 112 PHE A C 1
ATOM 897 O O . PHE A 1 112 ? -7.083 -15.837 8.895 1.00 97.69 112 PHE A O 1
ATOM 904 N N . ASP A 1 113 ? -6.599 -15.445 11.067 1.00 97.62 113 ASP A N 1
ATOM 905 C CA . ASP A 1 113 ? -7.974 -15.301 11.545 1.00 97.62 113 ASP A CA 1
ATOM 906 C C . ASP A 1 113 ? -8.510 -13.898 11.255 1.00 97.62 113 ASP A C 1
ATOM 908 O O . ASP A 1 113 ? -9.661 -13.737 10.851 1.00 97.62 113 ASP A O 1
ATOM 912 N N . LEU A 1 114 ? -7.648 -12.889 11.416 1.00 97.94 114 LEU A N 1
ATOM 913 C CA . LEU A 1 114 ? -7.933 -11.482 11.150 1.00 97.94 114 LEU A CA 1
ATOM 914 C C . LEU A 1 114 ? -6.897 -10.915 10.181 1.00 97.94 114 LEU A C 1
ATOM 916 O O . LEU A 1 114 ? -5.696 -11.155 10.311 1.00 97.94 114 LEU A O 1
ATOM 920 N N . ILE A 1 115 ? -7.350 -10.142 9.204 1.00 98.00 115 ILE A N 1
ATOM 921 C CA . ILE A 1 115 ? -6.504 -9.585 8.155 1.00 98.00 115 ILE A CA 1
ATOM 922 C C . ILE A 1 115 ? -6.685 -8.075 8.145 1.00 98.00 115 ILE A C 1
ATOM 924 O O . ILE A 1 115 ? -7.804 -7.564 8.094 1.00 98.00 115 ILE A O 1
ATOM 928 N N . PHE A 1 116 ? -5.556 -7.377 8.157 1.00 97.50 116 PHE A N 1
ATOM 929 C CA . PHE A 1 116 ? -5.468 -5.941 8.342 1.00 97.50 116 PHE A CA 1
ATOM 930 C C . PHE A 1 116 ? -4.843 -5.247 7.124 1.00 97.50 116 PHE A C 1
ATOM 932 O O . PHE A 1 116 ? -3.668 -4.868 7.180 1.00 97.50 116 PHE A O 1
ATOM 939 N N . PRO A 1 117 ? -5.562 -5.116 5.989 1.00 96.38 117 PRO A N 1
ATOM 940 C CA . PRO A 1 117 ? -5.061 -4.367 4.844 1.00 96.38 117 PRO A CA 1
ATOM 941 C C . PRO A 1 117 ? -4.730 -2.938 5.263 1.00 96.38 117 PRO A C 1
ATOM 943 O O . PRO A 1 117 ? -5.564 -2.246 5.844 1.00 96.38 117 PRO A O 1
ATOM 946 N N . LYS A 1 118 ? -3.505 -2.496 4.978 1.00 93.56 118 LYS A N 1
ATOM 947 C CA . LYS A 1 118 ? -3.069 -1.140 5.325 1.00 93.56 118 LYS A CA 1
ATOM 948 C C . LYS A 1 118 ? -3.679 -0.086 4.393 1.00 93.56 118 LYS A C 1
ATOM 950 O O . LYS A 1 118 ? -3.362 -0.060 3.203 1.00 93.56 118 LYS A O 1
ATOM 955 N N . HIS A 1 119 ? -4.461 0.829 4.961 1.00 93.56 119 HIS A N 1
ATOM 956 C CA . HIS A 1 119 ? -5.002 2.061 4.364 1.00 93.56 119 HIS A CA 1
ATOM 957 C C . HIS A 1 119 ? -4.132 3.292 4.702 1.00 93.56 119 HIS A C 1
ATOM 959 O O . HIS A 1 119 ? -4.605 4.342 5.118 1.00 93.56 119 HIS A O 1
ATOM 965 N N . TYR A 1 120 ? -2.822 3.146 4.538 1.00 88.81 120 TYR A N 1
ATOM 966 C CA . TYR A 1 120 ? -1.773 4.164 4.719 1.00 88.81 120 TYR A CA 1
ATOM 967 C C . TYR A 1 120 ? -1.485 5.029 3.477 1.00 88.81 120 TYR A C 1
ATOM 969 O O . TYR A 1 120 ? -0.597 4.761 2.656 1.00 88.81 120 TYR A O 1
ATOM 977 N N . TYR A 1 121 ? -2.231 6.103 3.301 1.00 93.44 121 TYR A N 1
ATOM 978 C CA . TYR A 1 121 ? -2.150 6.861 2.054 1.00 93.44 121 TYR A CA 1
ATOM 979 C C . TYR A 1 121 ? -1.233 8.085 2.110 1.00 93.44 121 TYR A C 1
ATOM 981 O O . TYR A 1 121 ? -1.186 8.844 1.146 1.00 93.44 121 TYR A O 1
ATOM 989 N N . TRP A 1 122 ? -0.465 8.262 3.187 1.00 92.06 122 TRP A N 1
ATOM 990 C CA . TRP A 1 122 ? 0.383 9.437 3.388 1.00 92.06 122 TRP A CA 1
ATOM 991 C C . TRP A 1 122 ? 1.508 9.586 2.359 1.00 92.06 122 TRP A C 1
ATOM 993 O O . TRP A 1 122 ? 2.017 8.625 1.761 1.00 92.06 122 TRP A O 1
ATOM 1003 N N . HIS A 1 123 ? 1.910 10.842 2.182 1.00 93.62 123 HIS A N 1
ATOM 1004 C CA . HIS A 1 123 ? 3.098 11.229 1.437 1.00 93.62 123 HIS A CA 1
ATOM 1005 C C . HIS A 1 123 ? 4.349 11.164 2.332 1.00 93.62 123 HIS A C 1
ATOM 1007 O O . HIS A 1 123 ? 4.252 11.041 3.554 1.00 93.62 123 HIS A O 1
ATOM 1013 N N . ARG A 1 124 ? 5.537 11.206 1.710 1.00 90.88 124 ARG A N 1
ATOM 1014 C CA . ARG A 1 124 ? 6.846 11.023 2.374 1.00 90.88 124 ARG A CA 1
ATOM 1015 C C . ARG A 1 124 ? 6.912 9.710 3.183 1.00 90.88 124 ARG A C 1
ATOM 1017 O O . ARG A 1 124 ? 6.232 8.736 2.856 1.00 90.88 124 ARG A O 1
ATOM 1024 N N . GLY A 1 125 ? 7.821 9.612 4.149 1.00 88.06 125 GLY A N 1
ATOM 1025 C CA . GLY A 1 125 ? 8.048 8.390 4.924 1.00 88.06 125 GLY A CA 1
ATOM 1026 C C . GLY A 1 125 ? 8.604 7.218 4.123 1.00 88.06 125 GLY A C 1
ATOM 1027 O O . GLY A 1 125 ? 9.157 7.401 3.036 1.00 88.06 125 GLY A O 1
ATOM 1028 N N . MET A 1 126 ? 8.483 6.009 4.676 1.00 84.19 126 MET A N 1
ATOM 1029 C CA . MET A 1 126 ? 9.000 4.763 4.099 1.00 84.19 126 MET A CA 1
ATOM 1030 C C . MET A 1 126 ? 7.930 3.929 3.393 1.00 84.19 126 MET A C 1
ATOM 1032 O O . MET A 1 126 ? 8.265 3.191 2.470 1.00 84.19 126 MET A O 1
ATOM 1036 N N . ASP A 1 127 ? 6.664 3.989 3.795 1.00 85.44 127 ASP A N 1
ATOM 1037 C CA . ASP A 1 127 ? 5.723 2.929 3.424 1.00 85.44 127 ASP A CA 1
ATOM 1038 C C . ASP A 1 127 ? 4.318 3.444 3.028 1.00 85.44 127 ASP A C 1
ATOM 1040 O O . ASP A 1 127 ? 3.575 2.706 2.385 1.00 85.44 127 ASP A O 1
ATOM 1044 N N . GLY A 1 128 ? 3.983 4.720 3.224 1.00 90.62 128 GLY A N 1
ATOM 1045 C CA . GLY A 1 128 ? 2.762 5.313 2.659 1.00 90.62 128 GLY A CA 1
ATOM 1046 C C . GLY A 1 128 ? 2.681 5.188 1.129 1.00 90.62 128 GLY A C 1
ATOM 1047 O O . GLY A 1 128 ? 3.712 5.151 0.442 1.00 90.62 128 GLY A O 1
ATOM 1048 N N . LEU A 1 129 ? 1.464 5.089 0.578 1.00 93.19 129 LEU A N 1
ATOM 1049 C CA . LEU A 1 129 ? 1.219 4.946 -0.869 1.00 93.19 129 LEU A CA 1
ATOM 1050 C C . LEU A 1 129 ? 1.872 6.084 -1.666 1.00 93.19 129 LEU A C 1
ATOM 1052 O O . LEU A 1 129 ? 2.717 5.826 -2.526 1.00 93.19 129 LEU A O 1
ATOM 1056 N N . TYR A 1 130 ? 1.515 7.328 -1.337 1.00 94.38 130 TYR A N 1
ATOM 1057 C CA . TYR A 1 130 ? 2.010 8.533 -2.005 1.00 94.38 130 TYR A CA 1
ATOM 1058 C C . TYR A 1 130 ? 3.532 8.633 -1.878 1.00 94.38 130 TYR A C 1
ATOM 1060 O O . TYR A 1 130 ? 4.234 8.839 -2.868 1.00 94.38 130 TYR A O 1
ATOM 1068 N N . GLY A 1 131 ? 4.067 8.404 -0.675 1.00 94.00 131 GLY A N 1
ATOM 1069 C CA . GLY A 1 131 ? 5.511 8.408 -0.451 1.00 94.00 131 GLY A CA 1
ATOM 1070 C C . GLY A 1 131 ? 6.246 7.337 -1.259 1.00 94.00 131 GLY A C 1
ATOM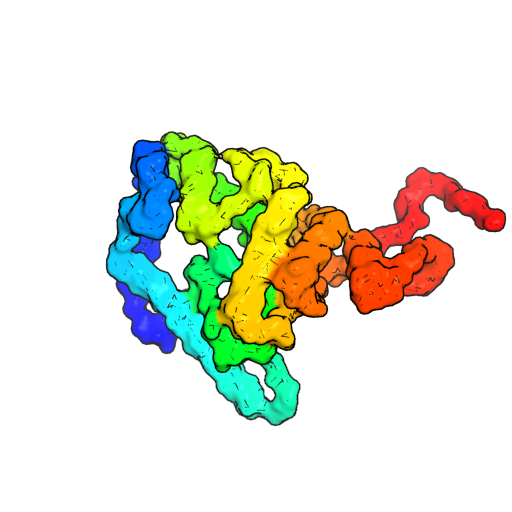 1071 O O . GLY A 1 131 ? 7.331 7.583 -1.786 1.00 94.00 131 GLY A O 1
ATOM 1072 N N . THR A 1 132 ? 5.663 6.145 -1.391 1.00 93.94 132 THR A N 1
ATOM 1073 C CA . THR A 1 132 ? 6.258 5.047 -2.166 1.00 93.94 132 THR A CA 1
ATOM 1074 C C . THR A 1 132 ? 6.343 5.389 -3.643 1.00 93.94 132 THR A C 1
ATOM 1076 O O . THR A 1 132 ? 7.427 5.264 -4.217 1.00 93.94 132 THR A O 1
ATOM 1079 N N . VAL A 1 133 ? 5.258 5.902 -4.226 1.00 95.50 133 VAL A N 1
ATOM 1080 C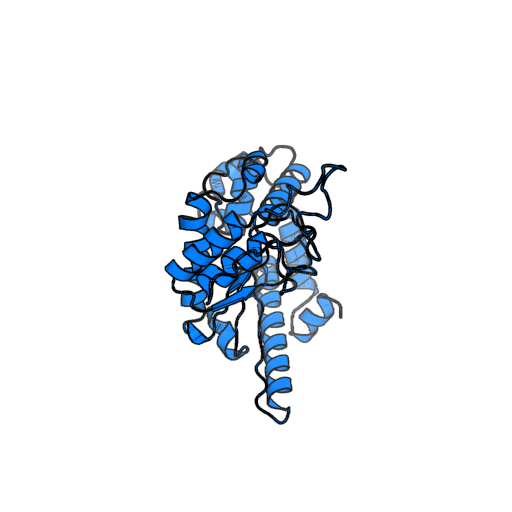 CA . VAL A 1 133 ? 5.252 6.384 -5.614 1.00 95.50 133 VAL A CA 1
ATOM 1081 C C . VAL A 1 133 ? 6.288 7.496 -5.799 1.00 95.50 133 VAL A C 1
ATOM 1083 O O . VAL A 1 133 ? 7.157 7.365 -6.661 1.00 95.50 133 VAL A O 1
ATOM 1086 N N . PHE A 1 134 ? 6.295 8.515 -4.929 1.00 96.56 134 PHE A N 1
ATOM 1087 C CA . PHE A 1 134 ? 7.270 9.612 -4.972 1.00 96.56 134 PHE A CA 1
ATOM 1088 C C . PHE A 1 134 ? 8.717 9.105 -5.012 1.00 96.56 134 PHE A C 1
ATOM 1090 O O . PHE A 1 134 ? 9.502 9.472 -5.892 1.00 96.56 134 PHE A O 1
ATOM 1097 N N . ARG A 1 135 ? 9.089 8.237 -4.061 1.00 96.56 135 ARG A N 1
ATOM 1098 C CA . ARG A 1 135 ? 10.466 7.732 -3.943 1.00 96.56 135 ARG A CA 1
ATOM 1099 C C . ARG A 1 135 ? 10.863 6.895 -5.152 1.00 96.56 135 ARG A C 1
ATOM 1101 O O . ARG A 1 135 ? 12.017 6.964 -5.570 1.00 96.56 135 ARG A O 1
ATOM 1108 N N . TRP A 1 136 ? 9.940 6.110 -5.702 1.00 96.38 136 TRP A N 1
ATOM 1109 C CA . TRP A 1 136 ? 10.217 5.255 -6.854 1.00 96.38 136 TRP A CA 1
ATOM 1110 C C . TRP A 1 136 ? 10.375 6.074 -8.132 1.00 96.38 136 TRP A C 1
ATOM 1112 O O . TRP A 1 136 ? 11.369 5.889 -8.831 1.00 96.38 136 TRP A O 1
ATOM 1122 N N . VAL A 1 137 ? 9.490 7.045 -8.378 1.00 97.88 137 VAL A N 1
ATOM 1123 C CA . VAL A 1 137 ? 9.620 7.990 -9.499 1.00 97.88 137 VAL A CA 1
ATOM 1124 C C . VAL A 1 137 ? 10.952 8.738 -9.408 1.00 97.88 137 VAL A C 1
ATOM 1126 O O . VAL A 1 137 ? 11.753 8.680 -10.341 1.00 97.88 137 VAL A O 1
ATOM 1129 N N . LYS A 1 138 ? 11.271 9.344 -8.253 1.00 97.94 138 LYS A N 1
ATOM 1130 C CA . LYS A 1 138 ? 12.566 10.016 -8.035 1.00 97.94 138 LYS A CA 1
ATOM 1131 C C . LYS A 1 138 ? 13.755 9.090 -8.277 1.00 97.94 138 LYS A C 1
ATOM 1133 O O . LYS A 1 138 ? 14.755 9.511 -8.854 1.00 97.94 138 LYS A O 1
ATOM 1138 N N . ARG A 1 139 ? 13.674 7.834 -7.829 1.00 98.12 139 ARG A N 1
ATOM 1139 C CA . ARG A 1 139 ? 14.761 6.866 -8.003 1.00 98.12 139 ARG A CA 1
ATOM 1140 C C . ARG A 1 139 ? 14.975 6.507 -9.471 1.00 98.12 139 ARG A C 1
ATOM 1142 O O . ARG A 1 139 ? 16.124 6.454 -9.897 1.00 98.12 139 ARG A O 1
ATOM 1149 N N . LEU A 1 140 ? 13.903 6.311 -10.235 1.00 98.38 140 LEU A N 1
ATOM 1150 C CA . LEU A 1 140 ? 13.983 6.021 -11.667 1.00 98.38 140 LEU A CA 1
ATOM 1151 C C . LEU A 1 140 ? 14.578 7.186 -12.459 1.00 98.38 140 LEU A C 1
ATOM 1153 O O . LEU A 1 140 ? 15.401 6.936 -13.336 1.00 98.38 140 LEU A O 1
ATOM 1157 N N . MET A 1 141 ? 14.245 8.431 -12.099 1.00 98.44 141 MET A N 1
ATOM 1158 C CA . MET A 1 141 ? 14.860 9.627 -12.691 1.00 98.44 141 MET A CA 1
ATOM 1159 C C . MET A 1 141 ? 16.370 9.688 -12.423 1.00 98.44 141 MET A C 1
ATOM 1161 O O . MET A 1 141 ? 17.141 10.057 -13.303 1.00 98.44 141 MET A O 1
ATOM 1165 N N . ILE A 1 142 ? 16.806 9.307 -11.215 1.00 98.44 142 ILE A N 1
ATOM 1166 C CA . ILE A 1 142 ? 18.235 9.245 -10.863 1.00 98.44 142 ILE A CA 1
ATOM 1167 C C . ILE A 1 142 ? 18.948 8.161 -11.676 1.00 98.44 142 ILE A C 1
ATOM 1169 O O . ILE A 1 142 ? 20.047 8.391 -12.176 1.00 98.44 142 ILE A O 1
ATOM 1173 N N . TRP A 1 143 ? 18.344 6.978 -11.795 1.00 98.56 143 TRP A N 1
ATOM 1174 C CA . TRP A 1 143 ? 18.934 5.856 -12.526 1.00 98.56 143 TRP A CA 1
ATOM 1175 C C . TRP A 1 143 ? 18.934 6.054 -14.040 1.00 98.56 143 TRP A C 1
ATOM 1177 O O . TRP A 1 143 ? 19.826 5.541 -14.707 1.00 98.56 143 TRP A O 1
ATOM 1187 N N . ASN A 1 144 ? 17.977 6.815 -14.576 1.00 98.56 144 ASN A N 1
ATOM 1188 C CA . ASN A 1 144 ? 17.799 7.011 -16.011 1.00 98.56 144 ASN A CA 1
ATOM 1189 C C . ASN A 1 144 ? 17.618 8.509 -16.326 1.00 98.56 144 ASN A C 1
ATOM 1191 O O . ASN A 1 144 ? 16.490 8.960 -16.533 1.00 98.56 144 ASN A O 1
ATOM 1195 N N . PRO A 1 145 ? 18.710 9.297 -16.407 1.00 98.12 145 PRO A N 1
ATOM 1196 C CA . PRO A 1 145 ? 18.639 10.754 -16.582 1.00 98.12 145 PRO A CA 1
ATOM 1197 C C . PRO A 1 145 ? 17.954 11.234 -17.871 1.00 98.12 145 PRO A C 1
ATOM 1199 O O . PRO A 1 145 ? 17.635 12.412 -17.995 1.00 98.12 145 PRO A O 1
ATOM 1202 N N . SER A 1 146 ? 17.761 10.347 -18.852 1.00 98.31 146 SER A N 1
ATOM 1203 C CA . SER A 1 146 ? 17.061 10.645 -20.105 1.00 98.31 146 SER A CA 1
ATOM 1204 C C . SER A 1 146 ? 15.536 10.551 -19.993 1.00 98.31 146 SER A C 1
ATOM 1206 O O . SER A 1 146 ? 14.841 11.028 -20.892 1.00 98.31 146 SER A O 1
ATOM 1208 N N . LEU A 1 147 ? 15.002 9.940 -18.930 1.00 98.56 147 LEU A N 1
ATOM 1209 C CA . LEU A 1 147 ? 13.562 9.828 -18.713 1.00 98.56 147 LEU A CA 1
ATOM 1210 C C . LEU A 1 147 ? 12.981 11.133 -18.175 1.00 98.56 147 LEU A C 1
ATOM 1212 O O . LEU A 1 147 ? 13.548 11.785 -17.298 1.00 98.56 147 LEU A O 1
ATOM 1216 N N . THR A 1 148 ? 11.791 11.477 -18.662 1.00 98.12 148 THR A N 1
ATOM 1217 C CA . THR A 1 148 ? 10.978 12.523 -18.038 1.00 98.12 148 THR A CA 1
ATOM 1218 C C . THR A 1 148 ? 10.301 12.001 -16.771 1.00 98.12 148 THR A C 1
ATOM 1220 O O . THR A 1 148 ? 10.235 10.797 -16.516 1.00 98.12 148 THR A O 1
ATOM 1223 N N . GLU A 1 149 ? 9.750 12.914 -15.975 1.00 98.00 149 GLU A N 1
ATOM 1224 C CA . GLU A 1 149 ? 8.954 12.557 -14.801 1.00 98.00 149 GLU A CA 1
ATOM 1225 C C . GLU A 1 149 ? 7.744 11.680 -15.169 1.00 98.00 149 GLU A C 1
ATOM 1227 O O . GLU A 1 149 ? 7.528 10.647 -14.540 1.00 98.00 149 GLU A O 1
ATOM 1232 N N . ASN A 1 150 ? 7.031 12.022 -16.248 1.00 96.94 150 ASN A N 1
ATOM 1233 C CA . ASN A 1 150 ? 5.916 11.227 -16.769 1.00 96.94 150 ASN A CA 1
ATOM 1234 C C . ASN A 1 150 ? 6.380 9.824 -17.203 1.00 96.94 150 ASN A C 1
ATOM 1236 O O . ASN A 1 150 ? 5.770 8.827 -16.824 1.00 96.94 150 ASN A O 1
ATOM 1240 N N . ASP A 1 151 ? 7.516 9.713 -17.906 1.00 97.88 151 ASP A N 1
ATOM 1241 C CA . ASP A 1 151 ? 8.081 8.399 -18.251 1.00 97.88 151 ASP A CA 1
ATOM 1242 C C . ASP A 1 151 ? 8.306 7.543 -16.982 1.00 97.88 151 ASP A C 1
ATOM 1244 O O . ASP A 1 151 ? 8.003 6.351 -16.972 1.00 97.88 151 ASP A O 1
ATOM 1248 N N . CYS A 1 152 ? 8.769 8.149 -15.884 1.00 98.00 152 CYS A N 1
ATOM 1249 C CA . CYS A 1 152 ? 8.974 7.455 -14.612 1.00 98.00 152 CYS A CA 1
ATOM 1250 C C . CYS A 1 152 ? 7.659 7.065 -13.916 1.00 98.00 152 CYS A C 1
ATOM 1252 O O . CYS A 1 152 ? 7.577 5.954 -13.388 1.00 98.00 152 CYS A O 1
ATOM 1254 N N . PHE A 1 153 ? 6.627 7.917 -13.940 1.00 97.56 153 PHE A N 1
ATOM 1255 C CA . PHE A 1 153 ? 5.289 7.560 -13.446 1.00 97.56 153 PHE A CA 1
ATOM 1256 C C . PHE A 1 153 ? 4.736 6.339 -14.178 1.00 97.56 153 PHE A C 1
ATOM 1258 O O . PHE A 1 153 ? 4.366 5.366 -13.527 1.00 97.56 153 PHE A O 1
ATOM 1265 N N . ARG A 1 154 ? 4.805 6.317 -15.514 1.00 96.12 154 ARG A N 1
ATOM 1266 C CA . ARG A 1 154 ? 4.324 5.183 -16.323 1.00 96.12 154 ARG A CA 1
ATOM 1267 C C . ARG A 1 154 ? 5.019 3.865 -15.972 1.00 96.12 154 ARG A C 1
ATOM 1269 O O . ARG A 1 154 ? 4.397 2.807 -16.004 1.00 96.12 154 ARG A O 1
ATOM 1276 N N . VAL A 1 155 ? 6.305 3.906 -15.612 1.00 96.38 155 VAL A N 1
ATOM 1277 C CA . VAL A 1 155 ? 7.037 2.715 -15.143 1.00 96.38 155 VAL A CA 1
ATOM 1278 C C . VAL A 1 155 ? 6.558 2.272 -13.756 1.00 96.38 155 VAL A C 1
ATOM 1280 O O . VAL A 1 155 ? 6.399 1.074 -13.524 1.00 96.38 155 VAL A O 1
ATOM 1283 N N . VAL A 1 156 ? 6.310 3.203 -12.829 1.00 95.38 156 VAL A N 1
ATOM 1284 C CA . VAL A 1 156 ? 5.780 2.871 -11.493 1.00 95.38 156 VAL A CA 1
ATOM 1285 C C . VAL A 1 156 ? 4.361 2.312 -11.581 1.00 95.38 156 VAL A C 1
ATOM 1287 O O . VAL A 1 156 ? 4.071 1.300 -10.938 1.00 95.38 156 VAL A O 1
ATOM 1290 N N . GLU A 1 157 ? 3.503 2.909 -12.404 1.00 94.06 157 GLU A N 1
ATOM 1291 C CA . GLU A 1 157 ? 2.156 2.414 -12.702 1.00 94.06 157 GLU A CA 1
ATOM 1292 C C . GLU A 1 157 ? 2.204 0.998 -13.270 1.00 94.06 157 GLU A C 1
ATOM 1294 O O . GLU A 1 157 ? 1.511 0.115 -12.779 1.00 94.06 157 GLU A O 1
ATOM 1299 N N . LEU A 1 158 ? 3.084 0.736 -14.239 1.00 92.56 158 LEU A N 1
ATOM 1300 C CA . LEU A 1 158 ? 3.277 -0.603 -14.796 1.00 92.56 158 LEU A CA 1
ATOM 1301 C C . LEU A 1 158 ? 3.685 -1.630 -13.721 1.00 92.56 158 LEU A C 1
ATOM 1303 O O . LEU A 1 158 ? 3.194 -2.757 -13.720 1.00 92.56 158 LEU A O 1
ATOM 1307 N N . LEU A 1 159 ? 4.594 -1.258 -12.814 1.00 89.81 159 LEU A N 1
ATOM 1308 C CA . LEU A 1 159 ? 5.108 -2.155 -11.771 1.00 89.81 159 LEU A CA 1
ATOM 1309 C C . LEU A 1 159 ? 4.090 -2.452 -10.663 1.00 89.81 159 LEU A C 1
ATOM 1311 O O . LEU A 1 159 ? 4.170 -3.503 -10.027 1.00 89.81 159 LEU A O 1
ATOM 1315 N N . THR A 1 160 ? 3.189 -1.513 -10.384 1.00 88.06 160 THR A N 1
ATOM 1316 C CA . THR A 1 160 ? 2.303 -1.557 -9.207 1.00 88.06 160 THR A CA 1
ATOM 1317 C C . THR A 1 160 ? 0.829 -1.738 -9.565 1.00 88.06 160 THR A C 1
ATOM 1319 O O . THR A 1 160 ? 0.038 -2.152 -8.722 1.00 88.06 160 THR A O 1
ATOM 1322 N N . GLY A 1 161 ? 0.442 -1.410 -10.796 1.00 88.19 161 GLY A N 1
ATOM 1323 C CA . GLY A 1 161 ? -0.949 -1.229 -11.201 1.00 88.19 161 GLY A CA 1
ATOM 1324 C C . GLY A 1 161 ? -1.629 -0.010 -10.566 1.00 88.19 161 GLY A C 1
ATOM 1325 O O . GLY A 1 161 ? -2.845 0.111 -10.675 1.00 88.19 161 GLY A O 1
ATOM 1326 N N . VAL A 1 162 ? -0.888 0.867 -9.876 1.00 88.62 162 VAL A N 1
ATOM 1327 C CA . VAL A 1 162 ? -1.436 2.041 -9.181 1.00 88.62 162 VAL A CA 1
ATOM 1328 C C . VAL A 1 162 ? -1.340 3.261 -10.068 1.00 88.62 162 VAL A C 1
ATOM 1330 O O . VAL A 1 162 ? -0.238 3.752 -10.280 1.00 88.62 162 VAL A O 1
ATOM 1333 N N . HIS A 1 163 ? -2.489 3.803 -10.456 1.00 91.81 163 HIS A N 1
ATOM 1334 C CA . HIS A 1 163 ? -2.624 5.162 -10.967 1.00 91.81 163 HIS A CA 1
ATOM 1335 C C . HIS A 1 163 ? -3.334 6.008 -9.903 1.00 91.81 163 HIS A C 1
ATOM 1337 O O . HIS A 1 163 ? -4.422 5.641 -9.466 1.00 91.81 163 HIS A O 1
ATOM 1343 N N . ILE A 1 164 ? -2.719 7.102 -9.442 1.00 94.62 164 ILE A N 1
ATOM 1344 C CA . ILE A 1 164 ? -3.319 7.978 -8.423 1.00 94.62 164 ILE A CA 1
ATOM 1345 C C . ILE A 1 164 ? -4.114 9.082 -9.144 1.00 94.62 164 ILE A C 1
ATOM 1347 O O . ILE A 1 164 ? -3.499 9.904 -9.824 1.00 94.62 164 ILE A O 1
ATOM 1351 N N . PRO A 1 165 ? -5.451 9.154 -8.988 1.00 94.38 165 PRO A N 1
ATOM 1352 C CA . PRO A 1 165 ? -6.270 10.123 -9.709 1.00 94.38 165 PRO A CA 1
ATOM 1353 C C . PRO A 1 165 ? -5.863 11.571 -9.427 1.00 94.38 165 PRO A C 1
ATOM 1355 O O . PRO A 1 165 ? -5.771 11.998 -8.272 1.00 94.38 165 PRO A O 1
ATOM 1358 N N . GLY A 1 166 ? -5.667 12.343 -10.497 1.00 91.75 166 GLY A N 1
ATOM 1359 C CA . GLY A 1 166 ? -5.289 13.756 -10.422 1.00 91.75 166 GLY A CA 1
ATOM 1360 C C . GLY A 1 166 ? -3.820 14.011 -10.063 1.00 91.75 166 GLY A C 1
ATOM 1361 O O . GLY A 1 166 ? -3.487 15.142 -9.697 1.00 91.75 166 GLY A O 1
ATOM 1362 N N . VAL A 1 167 ? -2.966 12.985 -10.151 1.00 94.94 167 VAL A N 1
ATOM 1363 C CA . VAL A 1 167 ? -1.512 13.085 -9.982 1.00 94.94 167 VAL A CA 1
ATOM 1364 C C . VAL A 1 167 ? -0.824 12.782 -11.309 1.00 94.94 167 VAL A C 1
ATOM 1366 O O . VAL A 1 167 ? -0.654 11.623 -11.674 1.00 94.94 167 VAL A O 1
ATOM 1369 N N . ASP A 1 168 ? -0.384 13.834 -11.996 1.00 91.75 168 ASP A N 1
ATOM 1370 C CA . ASP A 1 168 ? 0.392 13.730 -13.240 1.00 91.75 168 ASP A CA 1
ATOM 1371 C C . ASP A 1 168 ? 1.878 14.054 -13.013 1.00 91.75 168 ASP A C 1
ATOM 1373 O O . ASP A 1 168 ? 2.743 13.747 -13.839 1.00 91.75 168 ASP A O 1
ATOM 1377 N N . THR A 1 169 ? 2.176 14.695 -11.881 1.00 95.94 169 THR A N 1
ATOM 1378 C CA . THR A 1 169 ? 3.504 15.156 -11.490 1.00 95.94 169 THR A CA 1
ATOM 1379 C C . THR A 1 169 ? 3.794 14.886 -10.011 1.00 95.94 169 THR A C 1
ATOM 1381 O O . THR A 1 169 ? 2.903 14.695 -9.185 1.00 95.94 169 THR A O 1
ATOM 1384 N N . LEU A 1 170 ? 5.068 14.926 -9.629 1.00 96.81 170 LEU A N 1
ATOM 1385 C CA . LEU A 1 170 ? 5.530 14.802 -8.252 1.00 96.81 170 LEU A CA 1
ATOM 1386 C C . LEU A 1 170 ? 4.995 15.925 -7.362 1.00 96.81 170 LEU A C 1
ATOM 1388 O O . LEU A 1 170 ? 4.806 15.696 -6.173 1.00 96.81 170 LEU A O 1
ATOM 1392 N N . VAL A 1 171 ? 4.756 17.123 -7.910 1.00 96.44 171 VAL A N 1
ATOM 1393 C CA . VAL A 1 171 ? 4.179 18.232 -7.134 1.00 96.44 171 VAL A CA 1
ATOM 1394 C C . VAL A 1 171 ? 2.687 18.029 -6.876 1.00 96.44 171 VAL A C 1
ATOM 1396 O O . VAL A 1 171 ? 2.181 18.490 -5.856 1.00 96.44 171 VAL A O 1
ATOM 1399 N N . ASP A 1 172 ? 1.980 17.281 -7.727 1.00 95.94 172 ASP A N 1
ATOM 1400 C CA . ASP A 1 172 ? 0.567 16.970 -7.493 1.00 95.94 172 ASP A CA 1
ATOM 1401 C C . ASP A 1 172 ? 0.359 16.103 -6.248 1.00 95.94 172 ASP A C 1
ATOM 1403 O O . ASP A 1 172 ? -0.687 16.199 -5.609 1.00 95.94 172 ASP A O 1
ATOM 1407 N N . LEU A 1 173 ? 1.368 15.328 -5.836 1.00 94.69 173 LEU A N 1
ATOM 1408 C CA . LEU A 1 173 ? 1.334 14.569 -4.582 1.00 94.69 173 LEU A CA 1
ATOM 1409 C C . LEU A 1 173 ? 1.228 15.478 -3.342 1.00 94.69 173 LEU A C 1
ATOM 1411 O O . LEU A 1 173 ? 0.738 15.032 -2.307 1.00 94.69 173 LEU A O 1
ATOM 1415 N N . GLU A 1 174 ? 1.622 16.754 -3.445 1.00 93.56 174 GLU A N 1
ATOM 1416 C CA . GLU A 1 174 ? 1.479 17.742 -2.364 1.00 93.56 174 GLU A CA 1
ATOM 1417 C C . GLU A 1 174 ? 0.040 18.267 -2.226 1.00 93.56 174 GLU A C 1
ATOM 1419 O O . GLU A 1 174 ? -0.306 18.841 -1.196 1.00 93.56 174 GLU A O 1
ATOM 1424 N N . LYS A 1 175 ? -0.829 18.054 -3.229 1.00 90.00 175 LYS A N 1
ATOM 1425 C CA . LYS A 1 175 ? -2.258 18.419 -3.146 1.00 90.00 175 LYS A CA 1
ATOM 1426 C C . LYS A 1 175 ? -3.014 17.578 -2.110 1.00 90.00 175 LYS A C 1
ATOM 1428 O O . LYS A 1 175 ? -4.132 17.930 -1.739 1.00 90.00 175 LYS A O 1
ATOM 1433 N N . GLY A 1 176 ? -2.417 16.476 -1.654 1.00 87.44 176 GLY A N 1
ATOM 1434 C CA . GLY A 1 176 ? -3.024 15.540 -0.718 1.00 87.44 176 GLY A CA 1
ATOM 1435 C C . GLY A 1 176 ? -4.080 14.648 -1.372 1.00 87.44 176 GLY A C 1
ATOM 1436 O O . GLY A 1 176 ? -3.998 14.298 -2.553 1.00 87.44 176 GLY A O 1
ATOM 1437 N N . HIS A 1 177 ? -5.059 14.233 -0.573 1.00 93.50 177 HIS A N 1
ATOM 1438 C CA . HIS A 1 177 ? -6.084 13.264 -0.961 1.00 93.50 177 HIS A CA 1
ATOM 1439 C C . HIS A 1 177 ? -7.319 13.974 -1.517 1.00 93.50 177 HIS A C 1
ATOM 1441 O O . HIS A 1 177 ? -8.060 14.630 -0.785 1.00 93.50 177 HIS A O 1
ATOM 1447 N N . THR A 1 178 ? -7.530 13.856 -2.826 1.00 94.19 178 THR A N 1
ATOM 1448 C CA . THR A 1 178 ? -8.685 14.434 -3.526 1.00 94.19 178 THR A CA 1
ATOM 1449 C C . THR A 1 178 ? -9.929 13.552 -3.390 1.00 94.19 178 THR A C 1
ATOM 1451 O O . THR A 1 178 ? -9.849 12.387 -3.005 1.00 94.19 178 THR A O 1
ATOM 1454 N N . GLN A 1 179 ? -11.098 14.074 -3.772 1.00 95.69 179 GLN A N 1
ATOM 1455 C CA . GLN A 1 179 ? -12.315 13.259 -3.828 1.00 95.69 179 GLN A CA 1
ATOM 1456 C C . GLN A 1 179 ? -12.169 12.068 -4.793 1.00 95.69 179 GLN A C 1
ATOM 1458 O O . GLN A 1 179 ? -12.539 10.952 -4.441 1.00 95.69 179 GLN A O 1
ATOM 1463 N N . ALA A 1 180 ? -11.548 12.282 -5.959 1.00 96.31 180 ALA A N 1
ATOM 1464 C CA . ALA A 1 180 ? -11.267 11.219 -6.926 1.00 96.31 180 ALA A CA 1
ATOM 1465 C C . ALA A 1 180 ? -10.339 10.140 -6.343 1.00 96.31 180 ALA A C 1
ATOM 1467 O O . ALA A 1 180 ? -10.563 8.949 -6.544 1.00 96.31 180 ALA A O 1
ATOM 1468 N N . PHE A 1 181 ? -9.341 10.534 -5.542 1.00 96.75 181 PHE A N 1
ATOM 1469 C CA . PHE A 1 181 ? -8.507 9.578 -4.818 1.00 96.75 181 PHE A CA 1
ATOM 1470 C C . PHE A 1 181 ? -9.341 8.667 -3.902 1.00 96.75 181 PHE A C 1
ATOM 1472 O O . PHE A 1 181 ? -9.138 7.453 -3.890 1.00 96.75 181 PHE A O 1
ATOM 1479 N N . PHE A 1 182 ? -10.296 9.216 -3.151 1.00 97.75 182 PHE A N 1
ATOM 1480 C CA . PHE A 1 182 ? -11.170 8.387 -2.323 1.00 97.75 182 PHE A CA 1
ATOM 1481 C C . PHE A 1 182 ? -12.050 7.473 -3.184 1.00 97.75 182 PHE A C 1
ATOM 1483 O O . PHE A 1 182 ? -12.023 6.251 -3.011 1.00 97.75 182 PHE A O 1
ATOM 1490 N N . ASP A 1 183 ? -12.780 8.055 -4.135 1.00 96.69 183 ASP A N 1
ATOM 1491 C CA . ASP A 1 183 ? -13.784 7.358 -4.944 1.00 96.69 183 ASP A CA 1
ATOM 1492 C C . ASP A 1 183 ? -13.200 6.246 -5.820 1.00 96.69 183 ASP A C 1
ATOM 1494 O O . ASP A 1 183 ? -13.871 5.239 -6.040 1.00 96.69 183 ASP A O 1
ATOM 1498 N N . GLU A 1 184 ? -11.957 6.389 -6.277 1.00 95.50 184 GLU A N 1
ATOM 1499 C CA . GLU A 1 184 ? -11.318 5.403 -7.146 1.00 95.50 184 GLU A CA 1
ATOM 1500 C C . GLU A 1 184 ? -10.315 4.543 -6.377 1.00 95.50 184 GLU A C 1
ATOM 1502 O O . GLU A 1 184 ? -10.467 3.323 -6.338 1.00 95.50 184 GLU A O 1
ATOM 1507 N N . MET A 1 185 ? -9.315 5.141 -5.718 1.00 95.19 185 MET A N 1
ATOM 1508 C CA . MET A 1 185 ? -8.231 4.374 -5.092 1.00 95.19 185 MET A CA 1
ATOM 1509 C C . MET A 1 185 ? -8.660 3.718 -3.784 1.00 95.19 185 MET A C 1
ATOM 1511 O O . MET A 1 185 ? -8.536 2.501 -3.648 1.00 95.19 185 MET A O 1
ATOM 1515 N N . VAL A 1 186 ? -9.179 4.483 -2.817 1.00 97.31 186 VAL A N 1
ATOM 1516 C CA . VAL A 1 186 ? -9.574 3.899 -1.520 1.00 97.31 186 VAL A CA 1
ATOM 1517 C C . VAL A 1 186 ? -10.711 2.902 -1.705 1.00 97.31 186 VAL A C 1
ATOM 1519 O O . VAL A 1 186 ? -10.666 1.808 -1.133 1.00 97.31 186 VAL A O 1
ATOM 1522 N N . TYR A 1 187 ? -11.703 3.244 -2.530 1.00 98.12 187 TYR A N 1
ATOM 1523 C CA . TYR A 1 187 ? -12.822 2.352 -2.816 1.00 98.12 187 TYR A CA 1
ATOM 1524 C C . TYR A 1 187 ? -12.346 1.046 -3.461 1.00 98.12 187 TYR A C 1
ATOM 1526 O O . TYR A 1 187 ? -12.628 -0.032 -2.933 1.00 98.12 187 TYR A O 1
ATOM 1534 N N . THR A 1 188 ? -11.579 1.126 -4.555 1.00 96.31 188 THR A N 1
ATOM 1535 C CA . THR A 1 188 ? -11.131 -0.058 -5.304 1.00 96.31 188 THR A CA 1
ATOM 1536 C C . THR A 1 188 ? -10.211 -0.935 -4.470 1.00 96.31 188 THR A C 1
ATOM 1538 O O . THR A 1 188 ? -10.407 -2.146 -4.420 1.00 96.31 188 THR A O 1
ATOM 1541 N N . GLU A 1 189 ? -9.242 -0.358 -3.762 1.00 95.81 189 GLU A N 1
ATOM 1542 C CA . GLU A 1 189 ? -8.321 -1.146 -2.940 1.00 95.81 189 GLU A CA 1
ATOM 1543 C C . GLU A 1 189 ? -9.038 -1.822 -1.765 1.00 95.81 189 GLU A C 1
ATOM 1545 O O . GLU A 1 189 ? -8.751 -2.978 -1.445 1.00 95.81 189 GLU A O 1
ATOM 1550 N N . THR A 1 190 ? -10.037 -1.160 -1.174 1.00 98.12 190 THR A N 1
ATOM 1551 C CA . THR A 1 190 ? -10.882 -1.779 -0.142 1.00 98.12 190 THR A CA 1
ATOM 1552 C C . THR A 1 190 ? -11.735 -2.905 -0.725 1.00 98.12 190 THR A C 1
ATOM 1554 O O . THR A 1 190 ? -11.779 -3.998 -0.155 1.00 98.12 190 THR A O 1
ATOM 1557 N N . ARG A 1 191 ? -12.366 -2.684 -1.888 1.00 98.06 191 ARG A N 1
ATOM 1558 C CA . ARG A 1 191 ? -13.147 -3.709 -2.597 1.00 98.06 191 ARG A CA 1
ATOM 1559 C C . ARG A 1 191 ? -12.314 -4.937 -2.929 1.00 98.06 191 ARG A C 1
ATOM 1561 O O . ARG A 1 191 ? -12.705 -6.048 -2.582 1.00 98.06 191 ARG A O 1
ATOM 1568 N N . ARG A 1 192 ? -11.140 -4.732 -3.527 1.00 96.56 192 ARG A N 1
ATOM 1569 C CA . ARG A 1 192 ? -10.202 -5.801 -3.893 1.00 96.56 192 ARG A CA 1
ATOM 1570 C C . ARG A 1 192 ? -9.741 -6.598 -2.679 1.00 96.56 192 ARG A C 1
ATOM 1572 O O . ARG A 1 192 ? -9.610 -7.814 -2.778 1.00 96.56 192 ARG A O 1
ATOM 1579 N N . ALA A 1 193 ? -9.503 -5.942 -1.542 1.00 97.31 193 ALA A N 1
ATOM 1580 C CA . ALA A 1 193 ? -9.146 -6.634 -0.308 1.00 97.31 193 ALA A CA 1
ATOM 1581 C C . ALA A 1 193 ? -10.289 -7.537 0.184 1.00 97.31 193 ALA A C 1
ATOM 1583 O O . ALA A 1 193 ? -10.057 -8.711 0.468 1.00 97.31 193 ALA A O 1
ATOM 1584 N N . LEU A 1 194 ? -11.516 -7.009 0.232 1.00 98.38 194 LEU A N 1
ATOM 1585 C CA . LEU A 1 194 ? -12.711 -7.754 0.643 1.00 98.38 194 LEU A CA 1
ATOM 1586 C C . LEU A 1 194 ? -12.999 -8.939 -0.293 1.00 98.38 194 LEU A C 1
ATOM 1588 O O . LEU A 1 194 ? -13.268 -10.039 0.180 1.00 98.38 194 LEU A O 1
ATOM 1592 N N . GLU A 1 195 ? -12.897 -8.740 -1.609 1.00 97.75 195 GLU A N 1
ATOM 1593 C CA . GLU A 1 195 ? -13.099 -9.795 -2.621 1.00 97.75 195 GLU A CA 1
ATOM 1594 C C . GLU A 1 195 ? -12.012 -10.852 -2.570 1.00 97.75 195 GLU A C 1
ATOM 1596 O O . GLU A 1 195 ? -12.309 -12.042 -2.613 1.00 97.75 195 GLU A O 1
ATOM 1601 N N . GLY A 1 196 ? -10.756 -10.416 -2.454 1.00 96.62 196 GLY A N 1
ATOM 1602 C CA . GLY A 1 196 ? -9.621 -11.316 -2.352 1.00 96.62 196 GLY A CA 1
ATOM 1603 C C . GLY A 1 196 ? -9.733 -12.212 -1.124 1.00 96.62 196 GLY A C 1
ATOM 1604 O O . GLY A 1 196 ? -9.505 -13.406 -1.232 1.00 96.62 196 GLY A O 1
ATOM 1605 N N . ILE A 1 197 ? -10.121 -11.660 0.026 1.00 97.25 197 ILE A N 1
ATOM 1606 C CA . ILE A 1 197 ? -10.246 -12.422 1.277 1.00 97.25 197 ILE A CA 1
ATOM 1607 C C . ILE A 1 197 ? -11.501 -13.306 1.274 1.00 97.25 197 ILE A C 1
ATOM 1609 O O . ILE A 1 197 ? -11.475 -14.401 1.836 1.00 97.25 197 ILE A O 1
ATOM 1613 N N . GLY A 1 198 ? -12.588 -12.852 0.643 1.00 96.75 198 GLY A N 1
ATOM 1614 C CA . GLY A 1 198 ? -13.838 -13.606 0.494 1.00 96.75 198 GLY A CA 1
ATOM 1615 C C . GLY A 1 198 ? -14.696 -13.696 1.762 1.00 96.75 198 GLY A C 1
ATOM 1616 O O . GLY A 1 198 ? -15.787 -14.256 1.715 1.00 96.75 198 GLY A O 1
ATOM 1617 N N . ASP A 1 199 ? -14.231 -13.128 2.877 1.00 96.12 199 ASP A N 1
ATOM 1618 C CA . ASP A 1 199 ? -14.933 -13.069 4.160 1.00 96.12 199 ASP A CA 1
ATOM 1619 C C . ASP A 1 199 ? -14.754 -11.673 4.791 1.00 96.12 199 ASP A C 1
ATOM 1621 O O . ASP A 1 199 ? -13.726 -11.408 5.427 1.00 96.12 199 ASP A O 1
ATOM 1625 N N . PRO A 1 200 ? -15.730 -10.759 4.617 1.00 95.25 200 PRO A N 1
ATOM 1626 C CA . PRO A 1 200 ? -15.680 -9.409 5.182 1.00 95.25 200 PRO A CA 1
ATOM 1627 C C . PRO A 1 200 ? -15.480 -9.386 6.701 1.00 95.25 200 PRO A C 1
ATOM 1629 O O . PRO A 1 200 ? -14.784 -8.510 7.217 1.00 95.25 200 PRO A O 1
ATOM 1632 N N . SER A 1 201 ? -15.986 -10.400 7.414 1.00 96.31 201 SER A N 1
ATOM 1633 C CA . SER A 1 201 ? -15.877 -10.513 8.872 1.00 96.31 201 SER A CA 1
ATOM 1634 C C . SER A 1 201 ? -14.461 -10.833 9.363 1.00 96.31 201 SER A C 1
ATOM 1636 O O . SER A 1 201 ? -14.211 -10.843 10.570 1.00 96.31 201 SER A O 1
ATOM 1638 N N . LYS A 1 202 ? -13.505 -11.051 8.454 1.00 97.62 202 LYS A N 1
ATOM 1639 C CA . LYS A 1 202 ? -12.073 -11.179 8.763 1.00 97.62 202 LYS A CA 1
ATOM 1640 C C . LYS A 1 202 ? -11.267 -9.944 8.387 1.00 97.62 202 LYS A C 1
ATOM 1642 O O . LYS A 1 202 ? -10.104 -9.852 8.766 1.00 97.62 202 LYS A O 1
ATOM 1647 N N . VAL A 1 203 ? -11.857 -8.990 7.669 1.00 98.25 203 VAL A N 1
ATOM 1648 C CA . VAL A 1 203 ? -11.155 -7.798 7.183 1.00 98.25 203 VAL A CA 1
ATOM 1649 C C . VAL A 1 203 ? -11.326 -6.650 8.170 1.00 98.25 203 VAL A C 1
ATOM 1651 O O . VAL A 1 203 ? -12.439 -6.332 8.591 1.00 98.25 203 VAL A O 1
ATOM 1654 N N . ILE A 1 204 ? -10.212 -6.034 8.556 1.00 98.19 204 ILE A N 1
ATOM 1655 C CA . ILE A 1 204 ? -10.175 -4.863 9.432 1.00 98.19 204 ILE A CA 1
ATOM 1656 C C . ILE A 1 204 ? -9.229 -3.844 8.797 1.00 98.19 204 ILE A C 1
ATOM 1658 O O . ILE A 1 204 ? -8.027 -4.070 8.756 1.00 98.19 204 ILE A O 1
ATOM 1662 N N . GLY A 1 205 ? -9.732 -2.723 8.283 1.00 97.44 205 GLY A N 1
ATOM 1663 C CA . GLY A 1 205 ? -8.859 -1.713 7.669 1.00 97.44 205 GLY A CA 1
ATOM 1664 C C . GLY A 1 205 ? -7.868 -1.159 8.690 1.00 97.44 205 GLY A C 1
ATOM 1665 O O . GLY A 1 205 ? -8.286 -0.626 9.712 1.00 97.44 205 GLY A O 1
ATOM 1666 N N . TRP A 1 206 ? -6.566 -1.300 8.453 1.00 95.88 206 TRP A N 1
ATOM 1667 C CA . TRP A 1 206 ? -5.551 -0.697 9.318 1.00 95.88 206 TRP A CA 1
ATOM 1668 C C . TRP A 1 206 ? -5.291 0.726 8.841 1.00 95.88 206 TRP A C 1
ATOM 1670 O O . TRP A 1 206 ? -4.850 0.916 7.708 1.00 95.88 206 TRP A O 1
ATOM 1680 N N . VAL A 1 207 ? -5.570 1.719 9.680 1.00 94.06 207 VAL A N 1
ATOM 1681 C CA . VAL A 1 207 ? -5.533 3.140 9.308 1.00 94.06 207 VAL A CA 1
ATOM 1682 C C . VAL A 1 207 ? -4.610 3.896 10.260 1.00 94.06 207 VAL A C 1
ATOM 1684 O O . VAL A 1 207 ? -4.675 3.697 11.468 1.00 94.06 207 VAL A O 1
ATOM 1687 N N . SER A 1 208 ? -3.778 4.785 9.723 1.00 90.38 208 SER A N 1
ATOM 1688 C CA . SER A 1 208 ? -2.998 5.764 10.488 1.00 90.38 208 SER A CA 1
ATOM 1689 C C . SER A 1 208 ? -2.977 7.081 9.712 1.00 90.38 208 SER A C 1
ATOM 1691 O O . SER A 1 208 ? -2.965 7.073 8.475 1.00 90.38 208 SER A O 1
ATOM 1693 N N . THR A 1 209 ? -3.003 8.201 10.434 1.00 89.38 209 THR A N 1
ATOM 1694 C CA . THR A 1 209 ? -2.719 9.543 9.899 1.00 89.38 209 THR A CA 1
ATOM 1695 C C . THR A 1 209 ? -1.346 10.062 10.323 1.00 89.38 209 THR A C 1
ATOM 1697 O O . THR A 1 209 ? -1.000 11.179 9.946 1.00 89.38 209 THR A O 1
ATOM 1700 N N . GLY A 1 210 ? -0.591 9.276 11.093 1.00 75.56 210 GLY A N 1
ATOM 1701 C CA . GLY A 1 210 ? 0.590 9.705 11.831 1.00 75.56 210 GLY A CA 1
ATOM 1702 C C . GLY A 1 210 ? 1.899 9.776 11.033 1.00 75.56 210 GLY A C 1
ATOM 1703 O O . GLY A 1 210 ? 1.999 9.322 9.887 1.00 75.56 210 GLY A O 1
ATOM 1704 N N . ARG A 1 211 ? 2.924 10.367 11.668 1.00 78.00 211 ARG A N 1
ATOM 1705 C CA . ARG A 1 211 ? 4.301 10.431 11.152 1.00 78.00 211 ARG A CA 1
ATOM 1706 C C . ARG A 1 211 ? 5.202 9.278 11.604 1.00 78.00 211 ARG A C 1
ATOM 1708 O O . ARG A 1 211 ? 6.068 8.895 10.832 1.00 78.00 211 ARG A O 1
ATOM 1715 N N . GLU A 1 212 ? 5.083 8.766 12.823 1.00 78.31 212 GLU A N 1
ATOM 1716 C CA . GLU A 1 212 ? 6.021 7.848 13.493 1.00 78.31 212 GLU A CA 1
ATOM 1717 C C . GLU A 1 212 ? 5.416 6.452 13.737 1.00 78.31 212 GLU A C 1
ATOM 1719 O O . GLU A 1 212 ? 4.429 6.342 14.443 1.00 78.31 212 GLU A O 1
ATOM 1724 N N . PRO A 1 213 ? 6.029 5.335 13.309 1.00 77.50 213 PRO A N 1
ATOM 1725 C CA . PRO A 1 213 ? 7.459 5.178 13.035 1.00 77.50 213 PRO A CA 1
ATOM 1726 C C . PRO A 1 213 ? 7.807 5.314 11.549 1.00 77.50 213 PRO A C 1
ATOM 1728 O O . PRO A 1 213 ? 8.927 5.030 11.119 1.00 77.50 213 PRO A O 1
ATOM 1731 N N . HIS A 1 214 ? 6.819 5.646 10.723 1.00 82.31 214 HIS A N 1
ATOM 1732 C CA . HIS A 1 214 ? 6.912 5.478 9.279 1.00 82.31 214 HIS A CA 1
ATOM 1733 C C . HIS A 1 214 ? 7.557 6.667 8.547 1.00 82.31 214 HIS A C 1
ATOM 1735 O O . HIS A 1 214 ? 7.840 6.568 7.350 1.00 82.31 214 HIS A O 1
ATOM 1741 N N . GLY A 1 215 ? 7.830 7.765 9.249 1.00 84.06 215 GLY A N 1
ATOM 1742 C CA . GLY A 1 215 ? 8.379 9.034 8.763 1.00 84.06 215 GLY A CA 1
ATOM 1743 C C . GLY A 1 215 ? 7.468 9.810 7.803 1.00 84.06 215 GLY A C 1
ATOM 1744 O O . GLY A 1 215 ? 7.976 10.602 7.006 1.00 84.06 215 GLY A O 1
ATOM 1745 N N . GLY A 1 216 ? 6.167 9.506 7.776 1.00 87.38 216 GLY A N 1
ATOM 1746 C CA . GLY A 1 216 ? 5.194 10.103 6.855 1.00 87.38 216 GLY A CA 1
ATOM 1747 C C . GLY A 1 216 ? 4.885 11.568 7.161 1.00 87.38 216 GLY A C 1
ATOM 1748 O O . GLY A 1 216 ? 5.225 12.082 8.225 1.00 87.38 216 GLY A O 1
ATOM 1749 N N . ASP A 1 217 ? 4.222 12.253 6.232 1.00 90.25 217 ASP A N 1
ATOM 1750 C CA . ASP A 1 217 ? 3.521 13.490 6.576 1.00 90.25 217 ASP A CA 1
ATOM 1751 C C . ASP A 1 217 ? 2.221 13.178 7.309 1.00 90.25 217 ASP A C 1
ATOM 1753 O O . ASP A 1 217 ? 1.480 12.287 6.893 1.00 90.25 217 ASP A O 1
ATOM 1757 N N . GLN A 1 218 ? 1.924 13.969 8.346 1.00 88.94 218 GLN A N 1
ATOM 1758 C CA . GLN A 1 218 ? 0.645 13.885 9.042 1.00 88.94 218 GLN A CA 1
ATOM 1759 C C . GLN A 1 218 ? -0.489 14.130 8.046 1.00 88.94 218 GLN A C 1
ATOM 1761 O O . GLN A 1 218 ? -0.524 15.163 7.369 1.00 88.94 218 GLN A O 1
ATOM 1766 N N . MET A 1 219 ? -1.432 13.200 7.981 1.00 92.25 219 MET A N 1
ATOM 1767 C CA . MET A 1 219 ? -2.643 13.367 7.193 1.00 92.25 219 MET A CA 1
ATOM 1768 C C . MET A 1 219 ? -3.666 14.191 7.982 1.00 92.25 219 MET A C 1
ATOM 1770 O O . MET A 1 219 ? -3.828 13.976 9.181 1.00 92.25 219 MET A O 1
ATOM 1774 N N . PRO A 1 220 ? -4.394 15.122 7.343 1.00 92.56 220 PRO A N 1
ATOM 1775 C CA . PRO A 1 220 ? -5.418 15.881 8.044 1.00 92.56 220 PRO A CA 1
ATOM 1776 C C . PRO A 1 220 ? -6.590 14.966 8.455 1.00 92.56 220 PRO A C 1
ATOM 1778 O O . PRO A 1 220 ? -6.896 14.005 7.740 1.00 92.56 220 PRO A O 1
ATOM 1781 N N . PRO A 1 221 ? -7.340 15.303 9.520 1.00 93.81 221 PRO A N 1
ATOM 1782 C CA . PRO A 1 221 ? -8.527 14.547 9.931 1.00 93.81 221 PRO A CA 1
ATOM 1783 C C . PRO A 1 221 ? -9.581 14.377 8.824 1.00 93.81 221 PRO A C 1
ATOM 1785 O O . PRO A 1 221 ? -10.291 13.375 8.782 1.00 93.81 221 PRO A O 1
ATOM 1788 N N . SER A 1 222 ? -9.671 15.321 7.882 1.00 94.62 222 SER A N 1
ATOM 1789 C CA . SER A 1 222 ? -10.545 15.197 6.708 1.00 94.62 222 SER A CA 1
ATOM 1790 C C . SER A 1 222 ? -10.158 14.028 5.799 1.00 94.62 222 SER A C 1
ATOM 1792 O O . SER A 1 222 ? -11.038 13.393 5.221 1.00 94.62 222 SER A O 1
ATOM 1794 N N . ALA A 1 223 ? -8.866 13.704 5.698 1.00 95.44 223 ALA A N 1
ATOM 1795 C CA . ALA A 1 223 ? -8.409 12.549 4.940 1.00 95.44 223 ALA A CA 1
ATOM 1796 C C . ALA A 1 223 ? -8.752 11.239 5.656 1.00 95.44 223 ALA A C 1
ATOM 1798 O O . ALA A 1 223 ? -9.207 10.305 5.001 1.00 95.44 223 ALA A O 1
ATOM 1799 N N . LEU A 1 224 ? -8.627 11.188 6.991 1.00 96.00 224 LEU A N 1
ATOM 1800 C CA . LEU A 1 224 ? -9.119 10.054 7.783 1.00 96.00 224 LEU A CA 1
ATOM 1801 C C . LEU A 1 224 ? -10.608 9.816 7.529 1.00 96.00 224 LEU A C 1
ATOM 1803 O O . LEU A 1 224 ? -10.999 8.700 7.196 1.00 96.00 224 LEU A O 1
ATOM 1807 N N . LYS A 1 225 ? -11.424 10.873 7.618 1.00 96.56 225 LYS A N 1
ATOM 1808 C CA . LYS A 1 225 ? -12.858 10.803 7.319 1.00 96.56 225 LYS A CA 1
ATOM 1809 C C . LYS A 1 225 ? -13.114 10.227 5.923 1.00 96.56 225 LYS A C 1
ATOM 1811 O O . LYS A 1 225 ? -13.851 9.254 5.796 1.00 96.56 225 LYS A O 1
ATOM 1816 N N . GLY A 1 226 ? -12.462 10.782 4.897 1.00 97.44 226 GLY A N 1
ATOM 1817 C CA . GLY A 1 226 ? -12.608 10.326 3.512 1.00 97.44 226 GLY A CA 1
ATOM 1818 C C . GLY A 1 226 ? -12.224 8.857 3.316 1.00 97.44 226 GLY A C 1
ATOM 1819 O O . GLY A 1 226 ? -12.927 8.132 2.609 1.00 97.44 226 GLY A O 1
ATOM 1820 N N . ILE A 1 227 ? -11.162 8.387 3.985 1.00 97.56 227 ILE A N 1
ATOM 1821 C CA . ILE A 1 227 ? -10.766 6.971 3.975 1.00 97.56 227 ILE A CA 1
ATOM 1822 C C . ILE A 1 227 ? -11.860 6.105 4.593 1.00 97.56 227 ILE A C 1
ATOM 1824 O O . ILE A 1 227 ? -12.285 5.134 3.971 1.00 97.56 227 ILE A O 1
ATOM 1828 N N . LEU A 1 228 ? -12.308 6.446 5.803 1.00 97.69 228 LEU A N 1
ATOM 1829 C CA . LEU A 1 228 ? -13.241 5.622 6.565 1.00 97.69 228 LEU A CA 1
ATOM 1830 C C . LEU A 1 228 ? -14.624 5.552 5.906 1.00 97.69 228 LEU A C 1
ATOM 1832 O O . LEU A 1 228 ? -15.147 4.454 5.719 1.00 97.69 228 LEU A O 1
ATOM 1836 N N . GLU A 1 229 ? -15.188 6.688 5.487 1.00 98.00 229 GLU A N 1
ATOM 1837 C CA . GLU A 1 229 ? -16.489 6.733 4.801 1.00 98.00 229 GLU A CA 1
ATOM 1838 C C . GLU A 1 229 ? -16.444 5.970 3.473 1.00 98.00 229 GLU A C 1
ATOM 1840 O O . GLU A 1 229 ? -17.365 5.224 3.130 1.00 98.00 229 GLU A O 1
ATOM 1845 N N . THR A 1 230 ? -15.342 6.097 2.731 1.00 98.50 230 THR A N 1
ATOM 1846 C CA . THR A 1 230 ? -15.201 5.405 1.448 1.00 98.50 230 THR A CA 1
ATOM 1847 C C . THR A 1 230 ? -14.963 3.911 1.620 1.00 98.50 230 THR A C 1
ATOM 1849 O O . THR A 1 230 ? -15.542 3.113 0.879 1.00 98.50 230 THR A O 1
ATOM 1852 N N . ALA A 1 231 ? -14.161 3.511 2.606 1.00 98.19 231 ALA A N 1
ATOM 1853 C CA . ALA A 1 231 ? -13.958 2.108 2.931 1.00 98.19 231 ALA A CA 1
ATOM 1854 C C . ALA A 1 231 ? -15.266 1.458 3.414 1.00 98.19 231 ALA A C 1
ATOM 1856 O O . ALA A 1 231 ? -15.605 0.363 2.963 1.00 98.19 231 ALA A O 1
ATOM 1857 N N . GLN A 1 232 ? -16.053 2.156 4.241 1.00 97.75 232 GLN A N 1
ATOM 1858 C CA . GLN A 1 232 ? -17.388 1.712 4.646 1.00 97.75 232 GLN A CA 1
ATOM 1859 C C . GLN A 1 232 ? -18.319 1.558 3.439 1.00 97.75 232 GLN A C 1
ATOM 1861 O O . GLN A 1 232 ? -18.980 0.532 3.294 1.00 97.75 232 GLN A O 1
ATOM 1866 N N . ARG A 1 233 ? -18.330 2.532 2.519 1.00 98.19 233 ARG A N 1
ATOM 1867 C CA . ARG A 1 233 ? -19.098 2.455 1.264 1.00 98.19 233 ARG A CA 1
ATOM 1868 C C . ARG A 1 233 ? -18.657 1.288 0.373 1.00 98.19 233 ARG A C 1
ATOM 1870 O O . ARG A 1 233 ? -19.475 0.736 -0.357 1.00 98.19 233 ARG A O 1
ATOM 1877 N N . ALA A 1 234 ? -17.386 0.892 0.432 1.00 98.31 234 ALA A N 1
ATOM 1878 C CA . ALA A 1 234 ? -16.869 -0.315 -0.217 1.00 98.31 234 ALA A CA 1
ATOM 1879 C C . ALA A 1 234 ? -17.254 -1.619 0.520 1.00 98.31 234 ALA A C 1
ATOM 1881 O O . ALA A 1 234 ? -16.975 -2.711 0.025 1.00 98.31 234 ALA A O 1
ATOM 1882 N N . GLY A 1 235 ? -17.913 -1.539 1.676 1.00 97.94 235 GLY A N 1
ATOM 1883 C CA . GLY A 1 235 ? -18.372 -2.688 2.459 1.00 97.94 235 GLY A CA 1
ATOM 1884 C C . GLY A 1 235 ? -17.415 -3.122 3.568 1.00 97.94 235 GLY A C 1
ATOM 1885 O O . GLY A 1 235 ? -17.550 -4.232 4.072 1.00 97.94 235 GLY A O 1
ATOM 1886 N N . LEU A 1 236 ? -16.433 -2.295 3.941 1.00 97.81 236 LEU A N 1
ATOM 1887 C CA . LEU A 1 236 ? -15.611 -2.558 5.120 1.00 97.81 236 LEU A CA 1
ATOM 1888 C C . LEU A 1 236 ? -16.420 -2.275 6.392 1.00 97.81 236 LEU A C 1
ATOM 1890 O O . LEU A 1 236 ? -16.959 -1.186 6.564 1.00 97.81 236 LEU A O 1
ATOM 1894 N N . GLU A 1 237 ? -16.464 -3.242 7.304 1.00 96.62 237 GLU A N 1
ATOM 1895 C CA . GLU A 1 237 ? -17.286 -3.148 8.520 1.00 96.62 237 GLU A CA 1
ATOM 1896 C C . GLU A 1 237 ? -16.502 -2.665 9.743 1.00 96.62 237 GLU A C 1
ATOM 1898 O O . GLU A 1 237 ? -17.081 -2.155 10.700 1.00 96.62 237 GLU A O 1
ATOM 1903 N N . ARG A 1 238 ? -15.179 -2.855 9.743 1.00 97.12 238 ARG A N 1
ATOM 1904 C CA . ARG A 1 238 ? -14.311 -2.573 10.890 1.00 97.12 238 ARG A CA 1
ATOM 1905 C C . ARG A 1 238 ? -12.996 -1.967 10.437 1.00 97.12 238 ARG A C 1
ATOM 1907 O O . ARG A 1 238 ? -12.458 -2.323 9.388 1.00 97.12 238 ARG A O 1
ATOM 1914 N N . PHE A 1 239 ? -12.440 -1.118 11.286 1.00 97.06 239 PHE A N 1
ATOM 1915 C CA . PHE A 1 239 ? -11.086 -0.609 11.142 1.00 97.06 239 PHE A CA 1
ATOM 1916 C C . PHE A 1 239 ? -10.351 -0.661 12.482 1.00 97.06 239 PHE A C 1
ATOM 1918 O O . PHE A 1 239 ? -10.963 -0.718 13.548 1.00 97.06 239 PHE A O 1
ATOM 1925 N N . LEU A 1 240 ? -9.027 -0.648 12.403 1.00 95.38 240 LEU A N 1
ATOM 1926 C CA . LEU A 1 240 ? -8.112 -0.457 13.514 1.00 95.38 240 LEU A CA 1
ATOM 1927 C C . LEU A 1 240 ? -7.346 0.832 13.238 1.00 95.38 240 LEU A C 1
ATOM 1929 O O . LEU A 1 240 ? -6.591 0.906 12.268 1.00 95.38 240 LEU A O 1
ATOM 1933 N N . TYR A 1 241 ? -7.549 1.836 14.085 1.00 93.75 241 TYR A N 1
ATOM 1934 C CA . TYR A 1 241 ? -6.761 3.059 14.039 1.00 93.75 241 TYR A CA 1
ATOM 1935 C C . TYR A 1 241 ? -5.469 2.872 14.840 1.00 93.75 241 TYR A C 1
ATOM 1937 O O . TYR A 1 241 ? -5.517 2.462 16.000 1.00 93.75 241 TYR A O 1
ATOM 1945 N N . HIS A 1 242 ? -4.327 3.155 14.221 1.00 90.25 242 HIS A N 1
ATOM 1946 C CA . HIS A 1 242 ? -3.016 3.125 14.857 1.00 90.25 242 HIS A CA 1
ATOM 1947 C C . HIS A 1 242 ? -2.587 4.559 15.218 1.00 90.25 242 HIS A C 1
ATOM 1949 O O . HIS A 1 242 ? -2.265 5.324 14.310 1.00 90.25 242 HIS A O 1
ATOM 1955 N N . PRO A 1 243 ? -2.635 4.948 16.507 1.00 84.06 243 PRO A N 1
ATOM 1956 C CA . PRO A 1 243 ? -2.188 6.263 16.967 1.00 84.06 243 PRO A CA 1
ATOM 1957 C C . PRO A 1 243 ? -0.657 6.341 17.043 1.00 84.06 243 PRO A C 1
ATOM 1959 O O . PRO A 1 243 ? 0.003 5.317 17.216 1.00 84.06 243 PRO A O 1
ATOM 1962 N N . GLU A 1 244 ? -0.094 7.549 16.951 1.00 75.69 244 GLU A N 1
ATOM 1963 C CA . GLU A 1 244 ? 1.359 7.747 16.867 1.00 75.69 244 GLU A CA 1
ATOM 1964 C C . GLU A 1 244 ? 1.828 8.982 17.669 1.00 75.69 244 GLU A C 1
ATOM 1966 O O . GLU A 1 244 ? 1.747 10.095 17.157 1.00 75.69 244 GLU A O 1
ATOM 1971 N N . PRO A 1 245 ? 2.369 8.826 18.900 1.00 76.44 245 PRO A N 1
ATOM 1972 C CA . PRO A 1 245 ? 2.048 7.765 19.864 1.00 76.44 245 PRO A CA 1
ATOM 1973 C C . PRO A 1 245 ? 0.626 7.907 20.433 1.00 76.44 245 PRO A C 1
ATOM 1975 O O . PRO A 1 245 ? 0.058 6.933 20.924 1.00 76.44 245 PRO A O 1
ATOM 1978 N N . ASP A 1 246 ? 0.059 9.110 20.352 1.00 86.00 246 ASP A N 1
ATOM 1979 C CA . ASP A 1 246 ? -1.278 9.446 20.820 1.00 86.00 246 ASP A CA 1
ATOM 1980 C C . ASP A 1 246 ? -2.177 9.821 19.639 1.00 86.00 246 ASP A C 1
ATOM 1982 O O . ASP A 1 246 ? -1.730 10.079 18.524 1.00 86.00 246 ASP A O 1
ATOM 1986 N N . ILE A 1 247 ? -3.485 9.801 19.872 1.00 89.81 247 ILE A N 1
ATOM 1987 C CA . ILE A 1 247 ? -4.470 10.278 18.904 1.00 89.81 247 ILE A CA 1
ATOM 1988 C C . ILE A 1 247 ? -4.676 11.787 19.070 1.00 89.81 247 ILE A C 1
ATOM 1990 O O . ILE A 1 247 ? -4.632 12.299 20.193 1.00 89.81 247 ILE A O 1
ATOM 1994 N N . GLY A 1 248 ? -4.906 12.493 17.962 1.00 90.88 248 GLY A N 1
ATOM 1995 C CA . GLY A 1 248 ? -5.282 13.903 17.951 1.00 90.88 248 GLY A CA 1
ATOM 1996 C C . GLY A 1 248 ? -6.785 14.119 18.154 1.00 90.88 248 GLY A C 1
ATOM 1997 O O . GLY A 1 248 ? -7.609 13.226 17.941 1.00 90.88 248 GLY A O 1
ATOM 1998 N N . ALA A 1 249 ? -7.163 15.332 18.561 1.00 92.44 249 ALA A N 1
ATOM 1999 C CA . ALA A 1 249 ? -8.558 15.734 18.750 1.00 92.44 249 ALA A CA 1
ATOM 2000 C C . ALA A 1 249 ? -9.371 15.591 17.460 1.00 92.44 249 ALA A C 1
ATOM 2002 O O . ALA A 1 249 ? -10.496 15.091 17.483 1.00 92.44 249 ALA A O 1
ATOM 2003 N N . GLY A 1 250 ? -8.773 15.969 16.328 1.00 92.94 250 GLY A N 1
ATOM 2004 C CA . GLY A 1 250 ? -9.409 15.871 15.023 1.00 92.94 250 GLY A CA 1
ATOM 2005 C C . GLY A 1 250 ? -9.722 14.429 14.632 1.00 92.94 250 GLY A C 1
ATOM 2006 O O . GLY A 1 250 ? -10.854 14.137 14.245 1.00 92.94 250 GLY A O 1
ATOM 2007 N N . GLU A 1 251 ? -8.757 13.517 14.756 1.00 94.00 251 GLU A N 1
ATOM 2008 C CA . GLU A 1 251 ? -8.959 12.100 14.450 1.00 94.00 251 GLU A CA 1
ATOM 2009 C C . GLU A 1 251 ? -9.951 11.437 15.405 1.00 94.00 251 GLU A C 1
ATOM 2011 O O . GLU A 1 251 ? -10.837 10.702 14.958 1.00 94.00 251 GLU A O 1
ATOM 2016 N N . TRP A 1 252 ? -9.867 11.743 16.702 1.00 94.12 252 TRP A N 1
ATOM 2017 C CA . TRP A 1 252 ? -10.811 11.223 17.689 1.00 94.12 252 TRP A CA 1
ATOM 2018 C C . TRP A 1 252 ? -12.242 11.704 17.435 1.00 94.12 252 TRP A C 1
ATOM 2020 O O . TRP A 1 252 ? -13.187 10.917 17.537 1.00 94.12 252 TRP A O 1
ATOM 2030 N N . LEU A 1 253 ? -12.422 12.966 17.038 1.00 94.56 253 LEU A N 1
ATOM 2031 C CA . LEU A 1 253 ? -13.726 13.491 16.643 1.00 94.56 253 LEU A CA 1
ATOM 2032 C C . LEU A 1 253 ? -14.297 12.722 15.442 1.00 94.56 253 LEU A C 1
ATOM 2034 O O . LEU A 1 253 ? -15.463 12.328 15.480 1.00 94.56 253 LEU A O 1
ATOM 2038 N N . GLN A 1 254 ? -13.489 12.449 14.408 1.00 95.56 254 GLN A N 1
ATOM 2039 C CA . GLN A 1 254 ? -13.954 11.666 13.252 1.00 95.56 254 GLN A CA 1
ATOM 2040 C C . GLN A 1 254 ? -14.347 10.237 13.651 1.00 95.56 254 GLN A C 1
ATOM 2042 O O . GLN A 1 254 ? -15.429 9.769 13.296 1.00 95.56 254 GLN A O 1
ATOM 2047 N N . ILE A 1 255 ? -13.499 9.554 14.426 1.00 94.94 255 ILE A N 1
ATOM 2048 C CA . ILE A 1 255 ? -13.728 8.164 14.849 1.00 94.94 255 ILE A CA 1
ATOM 2049 C C . ILE A 1 255 ? -14.956 8.052 15.756 1.00 94.94 255 ILE A C 1
ATOM 2051 O O . ILE A 1 255 ? -15.814 7.201 15.518 1.00 94.94 255 ILE A O 1
ATOM 2055 N N . SER A 1 256 ? -15.070 8.915 16.770 1.00 94.62 256 SER A N 1
ATOM 2056 C CA . SER A 1 256 ? -16.197 8.905 17.714 1.00 94.62 256 SER A CA 1
ATOM 2057 C C . SER A 1 256 ? -17.529 9.230 17.036 1.00 94.62 256 SER A C 1
ATOM 2059 O O . SER A 1 256 ? -18.538 8.605 17.354 1.00 94.62 256 SER A O 1
ATOM 2061 N N . THR A 1 257 ? -17.520 10.129 16.046 1.00 93.69 257 THR A N 1
ATOM 2062 C CA . THR A 1 257 ? -18.703 10.442 15.229 1.00 93.69 257 THR A CA 1
ATOM 2063 C C . THR A 1 257 ? -19.172 9.242 14.410 1.00 93.69 257 THR A C 1
ATOM 2065 O O . THR A 1 257 ? -20.373 9.042 14.247 1.00 93.69 257 THR A O 1
ATOM 2068 N N . MET A 1 258 ? -18.242 8.432 13.900 1.00 93.31 258 MET A N 1
ATOM 2069 C CA . MET A 1 258 ? -18.571 7.283 13.057 1.00 93.31 258 MET A CA 1
ATOM 2070 C C . MET A 1 258 ? -18.955 6.031 13.860 1.00 93.31 258 MET A C 1
ATOM 2072 O O . MET A 1 258 ? -19.830 5.278 13.439 1.00 93.31 258 MET A O 1
ATOM 2076 N N . CYS A 1 259 ? -18.288 5.776 14.990 1.00 91.31 259 CYS A N 1
ATOM 2077 C CA . CYS A 1 259 ? -18.332 4.476 15.674 1.00 91.31 259 CYS A CA 1
ATOM 2078 C C . CYS A 1 259 ? -19.168 4.450 16.959 1.00 91.31 259 CYS A C 1
ATOM 2080 O O . CYS A 1 259 ? -19.228 3.412 17.619 1.00 91.31 259 CYS A O 1
ATOM 2082 N N . GLY A 1 260 ? -19.791 5.561 17.356 1.00 86.62 260 GLY A N 1
ATOM 2083 C CA . GLY A 1 260 ? -20.575 5.603 18.585 1.00 86.62 260 GLY A CA 1
ATOM 2084 C C . GLY A 1 260 ? -21.062 6.998 18.948 1.00 86.62 260 GLY A C 1
ATOM 2085 O O . GLY A 1 260 ? -21.655 7.700 18.133 1.00 86.62 260 GLY A O 1
ATOM 2086 N N . SER A 1 261 ? -20.853 7.374 20.209 1.00 89.62 261 SER A N 1
ATOM 2087 C CA . SER A 1 261 ? -21.217 8.697 20.707 1.00 89.62 261 SER A CA 1
ATOM 2088 C C . SER A 1 261 ? -20.168 9.721 20.301 1.00 89.62 261 SER A C 1
ATOM 2090 O O . SER A 1 261 ? -18.995 9.577 20.645 1.00 89.62 261 SER A O 1
ATOM 2092 N N . VAL A 1 262 ? -20.618 10.784 19.635 1.00 92.06 262 VAL A N 1
ATOM 2093 C CA . VAL A 1 262 ? -19.785 11.932 19.267 1.00 92.06 262 VAL A CA 1
ATOM 2094 C C . VAL A 1 262 ? -19.077 12.472 20.511 1.00 92.06 262 VAL A C 1
ATOM 2096 O O . VAL A 1 262 ? -19.720 12.775 21.520 1.00 92.06 262 VAL A O 1
ATOM 2099 N N . TRP A 1 263 ? -17.753 12.601 20.443 1.00 92.25 263 TRP A N 1
ATOM 2100 C CA . TRP A 1 263 ? -16.989 13.276 21.485 1.00 92.25 263 TRP A CA 1
ATOM 2101 C C . TRP A 1 263 ? -17.308 14.782 21.456 1.00 92.25 263 TRP A C 1
ATOM 2103 O O . TRP A 1 263 ? -17.126 15.411 20.417 1.00 92.25 263 TRP A O 1
ATOM 2113 N N . PRO A 1 264 ? -17.778 15.381 22.565 1.00 87.06 264 PRO A N 1
ATOM 2114 C CA . PRO A 1 264 ? -18.326 16.740 22.562 1.00 87.06 264 PRO A CA 1
ATOM 2115 C C . PRO A 1 264 ? -17.277 17.861 22.462 1.00 87.06 264 PRO A C 1
ATOM 2117 O O . PRO A 1 264 ? -17.669 19.021 22.522 1.00 87.06 264 PRO A O 1
ATOM 2120 N N . GLU A 1 265 ? -15.979 17.531 22.364 1.00 86.06 265 GLU A N 1
ATOM 2121 C CA . GLU A 1 265 ? -14.850 18.481 22.404 1.00 86.06 265 GLU A CA 1
ATOM 2122 C C . GLU A 1 265 ? -15.048 19.570 23.482 1.00 86.06 265 GLU A C 1
ATOM 2124 O O . GLU A 1 265 ? -14.999 20.773 23.236 1.00 86.06 265 GLU A O 1
ATOM 2129 N N . ASP A 1 266 ? -15.352 19.138 24.710 1.00 82.75 266 ASP A N 1
ATOM 2130 C CA . ASP A 1 266 ? -15.672 20.056 25.802 1.00 82.75 266 ASP A CA 1
ATOM 2131 C C . ASP A 1 266 ? -14.399 20.715 26.350 1.00 82.75 266 ASP A C 1
ATOM 2133 O O . ASP A 1 266 ? -13.594 20.099 27.056 1.00 82.75 266 ASP A O 1
ATOM 2137 N N . LEU A 1 267 ? -14.248 22.001 26.037 1.00 73.44 267 LEU A N 1
ATOM 2138 C CA . LEU A 1 267 ? -13.105 22.820 26.434 1.00 73.44 267 LEU A CA 1
ATOM 2139 C C . LEU A 1 267 ? -13.056 23.110 27.944 1.00 73.44 267 LEU A C 1
ATOM 2141 O O . LEU A 1 267 ? -12.009 23.517 28.447 1.00 73.44 267 LEU A O 1
ATOM 2145 N N . LYS A 1 268 ? -14.168 22.919 28.666 1.00 68.94 268 LYS A N 1
ATOM 2146 C CA . LYS A 1 268 ? -14.314 23.218 30.100 1.00 68.94 268 LYS A CA 1
ATOM 2147 C C . LYS A 1 268 ? -14.271 21.959 30.972 1.00 68.94 268 LYS A C 1
ATOM 2149 O O . LYS A 1 268 ? -13.964 22.044 32.163 1.00 68.94 268 LYS A O 1
ATOM 2154 N N . ALA A 1 269 ? -14.560 20.782 30.418 1.00 64.94 269 ALA A N 1
ATOM 2155 C CA . ALA A 1 269 ? -14.576 19.543 31.188 1.00 64.94 269 ALA A CA 1
ATOM 2156 C C . ALA A 1 269 ? -13.177 18.953 31.437 1.00 64.94 269 ALA A C 1
ATOM 2158 O O . ALA A 1 269 ? -12.328 18.840 30.549 1.00 64.94 269 ALA A O 1
ATOM 2159 N N . ARG A 1 270 ? -12.990 18.408 32.650 1.00 67.38 270 ARG A N 1
ATOM 2160 C CA . ARG A 1 270 ? -11.856 17.532 33.020 1.00 67.38 270 ARG A CA 1
ATOM 2161 C C . ARG A 1 270 ? -11.961 16.113 32.430 1.00 67.38 270 ARG A C 1
ATOM 2163 O O . ARG A 1 270 ? -11.303 15.199 32.916 1.00 67.38 270 ARG A O 1
ATOM 2170 N N . GLY A 1 271 ? -12.824 15.914 31.433 1.00 79.50 271 GLY A N 1
ATOM 2171 C CA . GLY A 1 271 ? -13.007 14.634 30.753 1.00 79.50 271 GLY A CA 1
ATOM 2172 C C . GLY A 1 271 ? -11.810 14.253 29.879 1.00 79.50 271 GLY A C 1
ATOM 2173 O O . GLY A 1 271 ? -10.824 14.992 29.787 1.00 79.50 271 GLY A O 1
ATOM 2174 N N . TYR A 1 272 ? -11.918 13.092 29.229 1.00 87.38 272 TYR A N 1
ATOM 2175 C CA . TYR A 1 272 ? -10.909 12.605 28.289 1.00 87.38 272 TYR A CA 1
ATOM 2176 C C . TYR A 1 272 ? -10.601 13.649 27.206 1.00 87.38 272 TYR A C 1
ATOM 2178 O O . TYR A 1 272 ? -11.513 14.232 26.613 1.00 87.38 272 TYR A O 1
ATOM 2186 N N . TRP A 1 273 ? -9.308 13.846 26.958 1.00 90.31 273 TRP A N 1
ATOM 2187 C CA . TRP A 1 273 ? -8.774 14.706 25.912 1.00 90.31 273 TRP A CA 1
ATOM 2188 C C . TRP A 1 273 ? -7.652 13.955 25.180 1.00 90.31 273 TRP A C 1
ATOM 2190 O O . TRP A 1 273 ? -6.775 13.416 25.861 1.00 90.31 273 TRP A O 1
ATOM 2200 N N . PRO A 1 274 ? -7.681 13.884 23.839 1.00 90.94 274 PRO A N 1
ATOM 2201 C CA . PRO A 1 274 ? -6.659 13.201 23.043 1.00 90.94 274 PRO A CA 1
ATOM 2202 C C . PRO A 1 274 ? -5.248 13.773 23.257 1.00 90.94 274 PRO A C 1
ATOM 2204 O O . PRO A 1 274 ? -5.069 14.989 23.299 1.00 90.94 274 PRO A O 1
ATOM 2207 N N . GLY A 1 275 ? -4.252 12.898 23.425 1.00 88.25 275 GLY A N 1
ATOM 2208 C CA . GLY A 1 275 ? -2.904 13.276 23.871 1.00 88.25 275 GLY A CA 1
ATOM 2209 C C . GLY A 1 275 ? -2.087 14.078 22.855 1.00 88.25 275 GLY A C 1
ATOM 2210 O O . GLY A 1 275 ? -1.268 14.900 23.259 1.00 88.25 275 GLY A O 1
ATOM 2211 N N . ASP A 1 276 ? -2.356 13.910 21.556 1.00 88.06 276 ASP A N 1
ATOM 2212 C CA . ASP A 1 276 ? -1.593 14.566 20.481 1.00 88.06 276 ASP A CA 1
ATOM 2213 C C . ASP A 1 276 ? -2.146 15.954 20.102 1.00 88.06 276 ASP A C 1
ATOM 2215 O O . ASP A 1 276 ? -1.720 16.600 19.149 1.00 88.06 276 ASP A O 1
ATOM 2219 N N . THR A 1 277 ? -3.135 16.462 20.840 1.00 88.12 277 THR A N 1
ATOM 2220 C CA . THR A 1 277 ? -3.636 17.827 20.654 1.00 88.12 277 THR A CA 1
ATOM 2221 C C . THR A 1 277 ? -3.571 18.584 21.973 1.00 88.12 277 THR A C 1
ATOM 2223 O O . THR A 1 277 ? -4.177 18.152 22.949 1.00 88.12 277 THR A O 1
ATOM 2226 N N . PRO A 1 278 ? -2.879 19.733 22.047 1.00 87.12 278 PRO A N 1
ATOM 2227 C CA . PRO A 1 278 ? -2.917 20.580 23.232 1.00 87.12 278 PRO A CA 1
ATOM 2228 C C . PRO A 1 278 ? -4.343 21.041 23.545 1.00 87.12 278 PRO A C 1
ATOM 2230 O O . PRO A 1 278 ? -5.132 21.300 22.635 1.00 87.12 278 PRO A O 1
ATOM 2233 N N . ARG A 1 279 ? -4.671 21.207 24.830 1.00 85.31 279 ARG A N 1
ATOM 2234 C CA . ARG A 1 279 ? -5.929 21.865 25.205 1.00 85.31 279 ARG A CA 1
ATOM 2235 C C . ARG A 1 279 ? -5.914 23.332 24.744 1.00 85.31 279 ARG A C 1
ATOM 2237 O O . ARG A 1 279 ? -4.832 23.922 24.667 1.00 85.31 279 ARG A O 1
ATOM 2244 N N . PRO A 1 280 ? -7.072 23.952 24.451 1.00 78.88 280 PRO A N 1
ATOM 2245 C CA . PRO A 1 280 ? -7.127 25.299 23.865 1.00 78.88 280 PRO A CA 1
ATOM 2246 C C . PRO A 1 280 ? -6.397 26.386 24.666 1.00 78.88 280 PRO A C 1
ATOM 2248 O O . PRO A 1 280 ? -5.880 27.345 24.099 1.00 78.88 280 PRO A O 1
ATOM 2251 N N . ASP A 1 281 ? -6.337 26.237 25.986 1.00 77.62 281 ASP A N 1
ATOM 2252 C CA . ASP A 1 281 ? -5.660 27.138 26.917 1.00 77.62 281 ASP A CA 1
ATOM 2253 C C . ASP A 1 281 ? -4.132 26.962 26.950 1.00 77.62 281 ASP A C 1
ATOM 2255 O O . ASP A 1 281 ? -3.425 27.844 27.437 1.00 77.62 281 ASP A O 1
ATOM 2259 N N . THR A 1 282 ? -3.607 25.876 26.375 1.00 81.19 282 THR A N 1
ATOM 2260 C CA . THR A 1 282 ? -2.169 25.557 26.381 1.00 81.19 282 THR A CA 1
ATOM 2261 C C . THR A 1 282 ? -1.350 26.580 25.586 1.00 81.19 282 THR A C 1
ATOM 2263 O O . THR A 1 282 ? -0.245 26.937 25.990 1.00 81.19 282 THR A O 1
ATOM 2266 N N . TRP A 1 283 ? -1.892 27.093 24.475 1.00 77.25 283 TRP A N 1
ATOM 2267 C CA . TRP A 1 283 ? -1.212 28.043 23.583 1.00 77.25 283 TRP A CA 1
ATOM 2268 C C . TRP A 1 283 ? -2.049 29.312 23.361 1.00 77.25 283 TRP A C 1
ATOM 2270 O O . TRP A 1 283 ? -2.392 29.670 22.237 1.00 77.25 283 TRP A O 1
ATOM 2280 N N . ASN A 1 284 ? -2.376 30.022 24.444 1.00 76.62 284 ASN A N 1
ATOM 2281 C CA . ASN A 1 284 ? -3.222 31.225 24.399 1.00 76.62 284 ASN A CA 1
ATOM 2282 C C . ASN A 1 284 ? -2.481 32.529 24.021 1.00 76.62 284 ASN A C 1
ATOM 2284 O O . ASN A 1 284 ? -3.104 33.586 23.911 1.00 76.62 284 ASN A O 1
ATOM 2288 N N . GLY A 1 285 ? -1.154 32.490 23.845 1.00 79.00 285 GLY A N 1
ATOM 2289 C CA . GLY A 1 285 ? -0.343 33.669 23.514 1.00 79.00 285 GLY A CA 1
ATOM 2290 C C . GLY A 1 285 ? -0.419 34.795 24.556 1.00 79.00 285 GLY A C 1
ATOM 2291 O O . GLY A 1 285 ? -0.288 35.962 24.193 1.00 79.00 285 GLY A O 1
ATOM 2292 N N . GLY A 1 286 ? -0.699 34.464 25.823 1.00 70.38 286 GLY A N 1
ATOM 2293 C CA . GLY A 1 286 ? -0.900 35.433 26.905 1.00 70.38 286 GLY A CA 1
ATOM 2294 C C . GLY A 1 286 ? -2.240 36.171 26.847 1.00 70.38 286 GLY A C 1
ATOM 2295 O O . GLY A 1 286 ? -2.445 37.123 27.599 1.00 70.38 286 GLY A O 1
ATOM 2296 N N . ARG A 1 287 ? -3.157 35.766 25.958 1.00 73.69 287 ARG A N 1
ATOM 2297 C CA . ARG A 1 287 ? -4.507 36.332 25.911 1.00 73.69 287 ARG A CA 1
ATOM 2298 C C . ARG A 1 287 ? -5.289 35.841 27.128 1.00 73.69 287 ARG A C 1
ATOM 2300 O O . ARG A 1 287 ? -5.232 34.645 27.421 1.00 73.69 287 ARG A O 1
ATOM 2307 N N . PRO A 1 288 ? -6.023 36.729 27.822 1.00 64.56 288 PRO A N 1
ATOM 2308 C CA . PRO A 1 288 ? -6.935 36.289 28.861 1.00 64.56 288 PRO A CA 1
ATOM 2309 C C . PRO A 1 288 ? -7.921 35.301 28.243 1.00 64.56 288 PRO A C 1
ATOM 2311 O O . PRO A 1 288 ? -8.471 35.555 27.167 1.00 64.56 288 PRO A O 1
ATOM 2314 N N . THR A 1 289 ? -8.106 34.164 28.909 1.00 62.88 289 THR A N 1
ATOM 2315 C CA . THR A 1 289 ? -9.184 33.234 28.585 1.00 62.88 289 THR A CA 1
ATOM 2316 C C . THR A 1 289 ? -10.478 34.051 28.546 1.00 62.88 289 THR A C 1
ATOM 2318 O O . THR A 1 289 ? -10.701 34.821 29.487 1.00 62.88 289 THR A O 1
ATOM 2321 N N . PRO A 1 290 ? -11.283 33.984 27.465 1.00 58.84 290 PRO A N 1
ATOM 2322 C CA . PRO A 1 290 ? -12.542 34.713 27.396 1.00 58.84 290 PRO A CA 1
ATOM 2323 C C . PRO A 1 290 ? -13.326 34.461 28.680 1.00 58.84 290 PRO A C 1
ATOM 2325 O O . PRO A 1 290 ? -13.464 33.304 29.081 1.00 58.84 290 PRO A O 1
ATOM 2328 N N . GLY A 1 291 ? -13.724 35.550 29.341 1.00 54.78 291 GLY A N 1
ATOM 2329 C CA . GLY A 1 291 ? -14.324 35.517 30.667 1.00 54.78 291 GLY A CA 1
ATOM 2330 C C . GLY A 1 291 ? -15.423 34.467 30.755 1.00 54.78 291 GLY A C 1
ATOM 2331 O O . GLY A 1 291 ? -16.282 34.371 29.881 1.00 54.78 291 GLY A O 1
ATOM 2332 N N . GLU A 1 292 ? -15.335 33.664 31.807 1.00 55.03 292 GLU A N 1
ATOM 2333 C CA . GLU A 1 292 ? -16.396 32.793 32.282 1.00 55.03 292 GLU A CA 1
ATOM 2334 C C . GLU A 1 292 ? -17.572 33.672 32.735 1.00 55.03 292 GLU A C 1
ATOM 2336 O O . GLU A 1 292 ? -17.638 34.077 33.894 1.00 55.03 292 GLU A O 1
ATOM 2341 N N . GLU A 1 293 ? -18.464 34.020 31.808 1.00 40.50 293 GLU A N 1
ATOM 2342 C CA . GLU A 1 293 ? -19.863 34.328 32.134 1.00 40.50 293 GLU A CA 1
ATOM 2343 C C . GLU A 1 293 ? -20.704 33.046 32.078 1.00 40.50 293 GLU A C 1
ATOM 2345 O O . GLU A 1 293 ? -20.504 32.228 31.142 1.00 40.50 293 GLU A O 1
#